Protein AF-A0A939XFH3-F1 (afdb_monomer)

pLDDT: mean 74.63, std 18.22, range [25.69, 94.38]

Radius of gyration: 22.41 Å; Cα contacts (8 Å, |Δi|>4): 285; chains: 1; bounding box: 72×36×55 Å

Nearest PDB structures (foldseek):
  5j9i-assembly2_C  TM=8.472E-01  e=1.633E-01  Vibrio cholerae
  5j9i-assembly1_B  TM=8.634E-01  e=2.367E-01  Vibrio cholerae
  5jaa-assembly1_B  TM=8.212E-01  e=4.749E-01  Vibrio cholerae O1 biovar El Tor str. N16961
  2ox6-assembly2_C  TM=6.018E-01  e=1.381E+00  Shewanella oneidensis MR-1
  8qnl-assembly1_D  TM=5.758E-01  e=4.833E+00  Pseudomonas aeruginosa PAO1

Foldseek 3Di:
DDDPPDFDFLVLLVVLCVLLVADQQLVCQLVVHDSCPSVCRNVDRDDPPDPVRVVSVCSSVDLLVVLVSLLVCVVRDDVVNSVSRNVSSVVVCAPQLLLLLLLLLVCLLLVVDDPPDDDDDDPDPPDPVPVLSVVLNVLLVPDDPVNLLLVLLLSLQLQLVLQLVCCVAVVDGSHFFWAAFDPRARRRVVCRSCVVVCSSPRDPPPHPDDPVSSVSSSLSSVQVSVDGSVLSVQLVLVVLCLQQNDPVRRHDDTGGSVSSCVSCVVVCVVQVPHDSVSVNVSVVVSSVVCVVVGDD

Solvent-accessible surface area (backbone atoms only — not comparable to full-atom values): 17381 Å² total; per-residue (Å²): 133,85,80,79,77,85,72,74,49,55,66,55,55,53,48,39,32,59,61,30,54,43,54,58,47,51,52,16,48,54,73,73,45,57,61,56,53,52,55,48,45,63,72,38,99,69,65,70,92,46,78,67,45,55,51,54,45,47,42,58,77,31,62,58,60,38,50,51,46,50,60,79,26,44,88,76,40,55,72,66,54,46,53,47,19,48,51,36,48,50,55,74,53,57,81,38,50,56,56,41,51,49,43,51,47,53,35,52,75,72,63,73,59,74,84,77,86,73,94,73,81,82,79,83,70,88,81,64,62,62,70,60,52,52,52,51,68,57,43,76,76,55,91,42,76,70,57,52,53,52,53,46,55,51,51,41,49,40,54,53,50,34,34,55,48,29,36,69,68,70,70,41,68,69,50,87,76,54,37,38,56,57,100,86,54,47,32,41,58,73,52,42,74,38,39,72,50,45,70,76,53,62,73,71,92,84,57,86,70,52,70,67,55,52,51,45,40,48,50,44,43,64,57,56,66,75,52,55,68,70,58,51,51,53,51,52,54,43,50,46,37,73,77,50,46,61,81,89,48,32,86,77,50,73,43,46,70,68,55,54,51,63,72,41,48,66,55,33,62,75,66,62,58,74,53,84,77,36,52,52,61,47,49,54,53,52,54,54,49,39,73,76,54,66,75,129

Structure (mmCIF, N/CA/C/O backbone):
data_AF-A0A939XFH3-F1
#
_entry.id   AF-A0A939XFH3-F1
#
loop_
_atom_site.group_PDB
_atom_site.id
_atom_site.type_symbol
_atom_site.label_atom_id
_atom_site.label_alt_id
_atom_site.label_comp_id
_atom_site.label_asym_id
_atom_site.label_entity_id
_atom_site.label_seq_id
_atom_site.pdbx_PDB_ins_code
_atom_site.Cartn_x
_atom_site.Cartn_y
_atom_site.Cartn_z
_atom_site.occupancy
_atom_site.B_iso_or_equiv
_atom_site.auth_seq_id
_atom_site.auth_comp_id
_atom_site.auth_asym_id
_atom_site.auth_atom_id
_atom_site.pdbx_PDB_model_num
ATOM 1 N N . MET A 1 1 ? 42.100 -15.248 1.319 1.00 33.66 1 MET A N 1
ATOM 2 C CA . MET A 1 1 ? 40.866 -15.856 0.776 1.00 33.66 1 MET A CA 1
ATOM 3 C C . MET A 1 1 ? 40.187 -14.784 -0.054 1.00 33.66 1 MET A C 1
ATOM 5 O O . MET A 1 1 ? 39.854 -13.744 0.492 1.00 33.66 1 MET A O 1
ATOM 9 N N . SER A 1 2 ? 40.164 -14.974 -1.374 1.00 35.69 2 SER A N 1
ATOM 10 C CA . SER A 1 2 ? 39.693 -13.997 -2.362 1.00 35.69 2 SER A CA 1
ATOM 11 C C . SER A 1 2 ? 38.187 -13.771 -2.206 1.00 35.69 2 SER A C 1
ATOM 13 O O . SER A 1 2 ? 37.410 -14.723 -2.268 1.00 35.69 2 SER A O 1
ATOM 15 N N . SER A 1 3 ? 37.791 -12.520 -1.970 1.00 39.44 3 SER A N 1
ATOM 16 C CA . SER A 1 3 ? 36.405 -12.077 -2.096 1.00 39.44 3 SER A CA 1
ATOM 17 C C . SER A 1 3 ? 36.045 -12.112 -3.577 1.00 39.44 3 SER A C 1
ATOM 19 O O . SER A 1 3 ? 36.549 -11.305 -4.352 1.00 39.44 3 SER A O 1
ATOM 21 N N . VAL A 1 4 ? 35.219 -13.072 -3.982 1.00 45.03 4 VAL A N 1
ATOM 22 C CA . VAL A 1 4 ? 34.668 -13.131 -5.338 1.00 45.03 4 VAL A CA 1
ATOM 23 C C . VAL A 1 4 ? 33.714 -11.944 -5.492 1.00 45.03 4 VAL A C 1
ATOM 25 O O . VAL A 1 4 ? 32.588 -11.976 -4.995 1.00 45.03 4 VAL A O 1
ATOM 28 N N . GLU A 1 5 ? 34.178 -10.866 -6.128 1.00 48.97 5 GLU A N 1
ATOM 29 C CA . GLU A 1 5 ? 33.306 -9.789 -6.597 1.00 48.97 5 GLU A CA 1
ATOM 30 C C . GLU A 1 5 ? 32.307 -10.388 -7.589 1.00 48.97 5 GLU A C 1
ATOM 32 O O . GLU A 1 5 ? 32.668 -10.898 -8.647 1.00 48.97 5 GLU A O 1
ATO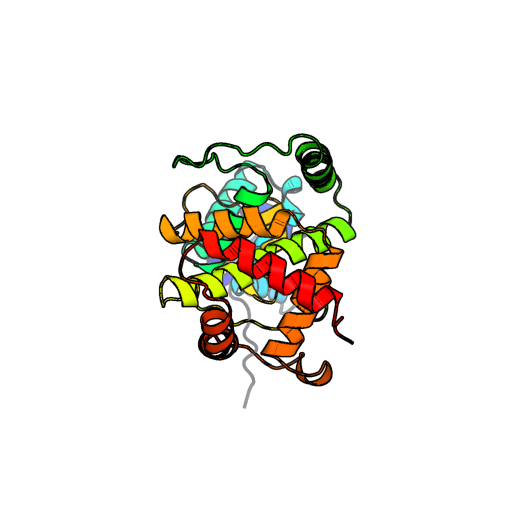M 37 N N . LYS A 1 6 ? 31.032 -10.393 -7.203 1.00 53.44 6 LYS A N 1
ATOM 38 C CA . LYS A 1 6 ? 29.942 -11.019 -7.951 1.00 53.44 6 LYS A CA 1
ATOM 39 C C . LYS A 1 6 ? 29.607 -10.154 -9.174 1.00 53.44 6 LYS A C 1
ATOM 41 O O . LYS A 1 6 ? 28.765 -9.256 -9.076 1.00 53.44 6 LYS A O 1
ATOM 46 N N . THR A 1 7 ? 30.319 -10.391 -10.275 1.00 59.66 7 THR A N 1
ATOM 47 C CA . THR A 1 7 ? 30.144 -9.736 -11.579 1.00 59.66 7 THR A CA 1
ATOM 48 C C . THR A 1 7 ? 28.799 -10.121 -12.190 1.00 59.66 7 THR A C 1
ATOM 50 O O . THR A 1 7 ? 28.451 -11.299 -12.206 1.00 59.66 7 THR A O 1
ATOM 53 N N . LEU A 1 8 ? 28.053 -9.132 -12.691 1.00 68.06 8 LEU A N 1
ATOM 54 C CA . LEU A 1 8 ? 26.839 -9.366 -13.471 1.00 68.06 8 LEU A CA 1
ATOM 55 C C . LEU A 1 8 ? 27.202 -10.078 -14.787 1.00 68.06 8 LEU A C 1
ATOM 57 O O . LEU A 1 8 ? 28.132 -9.660 -15.476 1.00 68.06 8 LEU A O 1
ATOM 61 N N . THR A 1 9 ? 26.473 -11.127 -15.141 1.00 78.00 9 THR A N 1
ATOM 62 C CA . THR A 1 9 ? 26.684 -11.958 -16.334 1.00 78.00 9 THR A CA 1
ATOM 63 C C . THR A 1 9 ? 25.759 -11.548 -17.483 1.00 78.00 9 THR A C 1
ATOM 65 O O . THR A 1 9 ? 24.707 -10.933 -17.280 1.00 78.00 9 THR A O 1
ATOM 68 N N . LYS A 1 10 ? 26.119 -11.898 -18.726 1.00 84.19 10 LYS A N 1
ATOM 69 C CA . LYS A 1 10 ? 25.251 -11.654 -19.896 1.00 84.19 10 LYS A CA 1
ATOM 70 C C . LYS A 1 10 ? 23.905 -12.375 -19.754 1.00 84.19 10 LYS A C 1
ATOM 72 O O . LYS A 1 10 ? 22.878 -11.852 -20.186 1.00 84.19 10 LYS A O 1
ATOM 77 N N . GLU A 1 11 ? 23.901 -13.540 -19.110 1.00 84.19 11 GLU A N 1
ATOM 78 C CA . GLU A 1 11 ? 22.712 -14.332 -18.812 1.00 84.19 11 GLU A CA 1
ATOM 79 C C . GLU A 1 11 ? 21.756 -13.584 -17.872 1.00 84.19 11 GLU A C 1
ATOM 81 O O . GLU A 1 11 ? 20.552 -13.580 -18.116 1.00 84.19 11 GLU A O 1
ATOM 86 N N . GLU A 1 12 ? 22.270 -12.884 -16.856 1.00 85.62 12 GLU A N 1
ATOM 87 C CA . GLU A 1 12 ? 21.461 -12.059 -15.941 1.00 85.62 12 GLU A CA 1
ATOM 88 C C . GLU A 1 12 ? 20.839 -10.840 -16.645 1.00 85.62 12 GLU A C 1
ATOM 90 O O . GLU A 1 12 ? 19.701 -10.453 -16.361 1.00 85.62 12 GLU A O 1
ATOM 95 N N . ILE A 1 13 ? 21.535 -10.249 -17.623 1.00 87.94 13 ILE A N 1
ATOM 96 C CA . ILE A 1 13 ? 20.964 -9.170 -18.446 1.00 87.94 13 ILE A CA 1
ATOM 97 C C . ILE A 1 13 ? 19.831 -9.713 -19.324 1.00 87.94 13 ILE A C 1
ATOM 99 O O . ILE A 1 13 ? 18.762 -9.103 -19.409 1.00 87.94 13 ILE A O 1
ATOM 103 N N . LEU A 1 14 ? 20.040 -10.856 -19.981 1.00 89.81 14 LEU A N 1
ATOM 104 C CA . LEU A 1 14 ? 19.023 -11.478 -20.832 1.00 89.81 14 LEU A CA 1
ATOM 105 C C . LEU A 1 14 ? 17.800 -11.917 -20.023 1.00 89.81 14 LEU A C 1
ATOM 107 O O . LEU A 1 14 ? 16.673 -11.620 -20.426 1.00 89.81 14 LEU A O 1
ATOM 111 N N . SER A 1 15 ? 18.014 -12.530 -18.857 1.00 89.88 15 SER A N 1
ATOM 112 C CA . SER A 1 15 ? 16.931 -12.933 -17.960 1.00 89.88 15 SER A CA 1
ATOM 113 C C . SER A 1 15 ? 16.154 -11.725 -17.439 1.00 89.88 15 SER A C 1
ATOM 115 O O . SER A 1 15 ? 14.935 -11.785 -17.340 1.00 89.88 15 SER A O 1
ATOM 117 N N . THR A 1 16 ? 16.811 -10.588 -17.191 1.00 90.62 16 THR A N 1
ATOM 118 C CA . THR A 1 16 ? 16.150 -9.327 -16.818 1.00 90.62 16 THR A CA 1
ATOM 119 C C . THR A 1 16 ? 15.231 -8.804 -17.924 1.00 90.62 16 THR A C 1
ATOM 121 O O . THR A 1 16 ? 14.091 -8.415 -17.655 1.00 90.62 16 THR A O 1
ATOM 124 N N . LEU A 1 17 ? 15.698 -8.806 -19.178 1.00 92.31 17 LEU A N 1
ATOM 125 C CA . LEU A 1 17 ? 14.892 -8.378 -20.329 1.00 92.31 17 LEU A CA 1
ATOM 126 C C . LEU A 1 17 ? 13.647 -9.257 -20.501 1.00 92.31 17 LEU A C 1
ATOM 128 O O . LEU A 1 17 ? 12.562 -8.744 -20.784 1.00 92.31 17 LEU A O 1
ATOM 132 N N . GLU A 1 18 ? 13.801 -10.566 -20.306 1.00 92.38 18 GLU A N 1
ATOM 133 C CA . GLU A 1 18 ? 12.712 -11.538 -20.375 1.00 92.38 18 GLU A CA 1
ATOM 134 C C . GLU A 1 18 ? 11.737 -11.396 -19.198 1.00 92.38 18 GLU A C 1
ATOM 136 O O . GLU A 1 18 ? 10.537 -11.211 -19.421 1.00 92.38 18 GLU A O 1
ATOM 141 N N . LYS A 1 19 ? 12.258 -11.370 -17.961 1.00 89.12 19 LYS A N 1
ATOM 142 C CA . LYS A 1 19 ? 11.518 -11.188 -16.698 1.00 89.12 19 LYS A CA 1
ATOM 143 C C . LYS A 1 19 ? 10.577 -9.993 -16.769 1.00 89.12 19 LYS A C 1
ATOM 145 O O . LYS A 1 19 ? 9.407 -10.101 -16.413 1.00 89.12 19 LYS A O 1
ATOM 150 N N . TYR A 1 20 ? 11.068 -8.863 -17.271 1.00 91.88 20 TYR A N 1
ATOM 151 C CA . TYR A 1 20 ? 10.290 -7.632 -17.355 1.00 91.88 20 TYR A CA 1
ATOM 152 C C . TYR A 1 20 ? 9.674 -7.377 -18.730 1.00 91.88 20 TYR A C 1
ATOM 154 O O . TYR A 1 20 ? 9.133 -6.295 -18.951 1.00 91.88 20 TYR A O 1
ATOM 162 N N . LYS A 1 21 ? 9.751 -8.329 -19.669 1.00 90.69 21 LYS A N 1
ATOM 163 C CA . LYS A 1 21 ? 9.230 -8.204 -21.044 1.00 90.69 21 LYS A CA 1
ATOM 164 C C . LYS A 1 21 ? 9.587 -6.863 -21.703 1.00 90.69 21 LYS A C 1
ATOM 166 O O . LYS A 1 21 ? 8.756 -6.252 -22.386 1.00 90.69 21 LYS A O 1
ATOM 171 N N . ILE A 1 22 ? 10.814 -6.390 -21.486 1.00 94.38 22 ILE A N 1
ATOM 172 C CA . ILE A 1 22 ? 11.303 -5.106 -21.990 1.00 94.38 22 ILE A CA 1
ATOM 173 C C . ILE A 1 22 ? 12.379 -5.310 -23.055 1.00 94.38 22 ILE A C 1
ATOM 175 O O . ILE A 1 22 ? 13.228 -6.191 -22.971 1.00 94.38 22 ILE A O 1
ATOM 179 N N . GLY A 1 23 ? 12.344 -4.480 -24.099 1.00 92.38 23 GLY A N 1
ATOM 180 C CA . GLY A 1 23 ? 13.363 -4.499 -25.144 1.00 92.38 23 GLY A CA 1
ATOM 181 C C . GLY A 1 23 ? 14.659 -3.805 -24.714 1.00 92.38 23 GLY A C 1
ATOM 182 O O . GLY A 1 23 ? 14.645 -2.865 -23.923 1.00 92.38 23 GLY A O 1
ATOM 183 N N . ARG A 1 24 ? 15.773 -4.187 -25.349 1.00 92.12 24 ARG A N 1
ATOM 184 C CA . ARG A 1 24 ? 17.117 -3.614 -25.120 1.00 92.12 24 ARG A CA 1
ATOM 185 C C . ARG A 1 24 ? 17.144 -2.084 -25.246 1.00 92.12 24 ARG A C 1
ATOM 187 O O . ARG A 1 24 ? 17.666 -1.395 -24.377 1.00 92.12 24 ARG A O 1
ATOM 194 N N . LYS A 1 25 ? 16.544 -1.556 -26.322 1.00 90.31 25 LYS A N 1
ATOM 195 C CA . LYS A 1 25 ? 16.483 -0.113 -26.605 1.00 90.31 25 LYS A CA 1
ATOM 196 C C . LYS A 1 25 ? 15.598 0.640 -25.594 1.00 90.31 25 LYS A C 1
ATOM 198 O O . LYS A 1 25 ? 16.084 1.621 -25.044 1.00 90.31 25 LYS A O 1
ATOM 203 N N . PRO A 1 26 ? 14.357 0.200 -25.291 1.00 92.25 26 PRO A N 1
ATOM 204 C CA . PRO A 1 26 ? 13.577 0.770 -24.191 1.00 92.25 26 PRO A CA 1
ATOM 205 C C . PRO A 1 26 ? 14.304 0.774 -22.839 1.00 92.25 26 PRO A C 1
ATOM 207 O O . PRO A 1 26 ? 14.293 1.802 -22.174 1.00 92.25 26 PRO A O 1
ATOM 210 N N . LEU A 1 27 ? 14.978 -0.318 -22.458 1.00 92.94 27 LEU A N 1
ATOM 211 C CA . LEU A 1 27 ? 15.719 -0.384 -21.194 1.00 92.94 27 LEU A CA 1
ATOM 212 C C . LEU A 1 27 ? 16.875 0.628 -21.149 1.00 92.94 27 LEU A C 1
ATOM 214 O O . LEU A 1 27 ? 17.012 1.356 -20.169 1.00 92.94 27 LEU A O 1
ATOM 218 N N . ALA A 1 28 ? 17.660 0.729 -22.227 1.00 91.50 28 ALA A N 1
ATOM 219 C CA . ALA A 1 28 ? 18.720 1.733 -22.338 1.00 91.50 28 ALA A CA 1
ATOM 220 C C . ALA A 1 28 ? 18.173 3.161 -22.170 1.00 91.50 28 ALA A C 1
ATOM 222 O O . ALA A 1 28 ? 18.745 3.968 -21.445 1.00 91.50 28 ALA A O 1
ATOM 223 N N . VAL A 1 29 ? 17.025 3.454 -22.789 1.00 92.31 29 VAL A N 1
ATOM 224 C CA . VAL A 1 29 ? 16.369 4.766 -22.697 1.00 92.31 29 VAL A CA 1
ATOM 225 C C . VAL A 1 29 ? 15.848 5.060 -21.284 1.00 92.31 29 VAL A C 1
ATOM 227 O O . VAL A 1 29 ? 15.959 6.197 -20.825 1.00 92.31 29 VAL A O 1
ATOM 230 N N . LEU A 1 30 ? 15.307 4.066 -20.569 1.00 91.44 30 LEU A N 1
ATOM 231 C CA . LEU A 1 30 ? 14.874 4.239 -19.175 1.00 91.44 30 LEU A CA 1
ATOM 232 C C . LEU A 1 30 ? 16.035 4.659 -18.272 1.00 91.44 30 LEU A C 1
ATOM 234 O O . LEU A 1 30 ? 15.877 5.586 -17.477 1.00 91.44 30 LEU A O 1
ATOM 238 N N . LEU A 1 31 ? 17.186 4.015 -18.468 1.00 89.38 31 LEU A N 1
ATOM 239 C CA . LEU A 1 31 ? 18.439 4.239 -17.749 1.00 89.38 31 LEU A CA 1
ATOM 240 C C . LEU A 1 31 ? 19.172 5.534 -18.145 1.00 89.38 31 LEU A C 1
ATOM 242 O O . LEU A 1 31 ? 20.156 5.898 -17.504 1.00 89.38 31 LEU A O 1
ATOM 246 N N . GLY A 1 32 ? 18.720 6.223 -19.199 1.00 88.69 32 GLY A N 1
ATOM 247 C CA . GLY A 1 32 ? 19.408 7.395 -19.749 1.00 88.69 32 GLY A CA 1
ATOM 248 C C . GLY A 1 32 ? 20.705 7.050 -20.489 1.00 88.69 32 GLY A C 1
ATOM 249 O O . GLY A 1 32 ? 21.590 7.892 -20.608 1.00 88.69 32 GLY A O 1
ATOM 250 N N . TRP A 1 33 ? 20.847 5.810 -20.956 1.00 89.88 33 TRP A N 1
ATOM 251 C CA . TRP A 1 33 ? 22.034 5.318 -21.652 1.00 89.88 33 TRP A CA 1
ATOM 252 C C . TRP A 1 33 ? 21.883 5.405 -23.172 1.00 89.88 33 TRP A C 1
ATOM 254 O O . TRP A 1 33 ? 20.783 5.541 -23.715 1.00 89.88 33 TRP A O 1
ATOM 264 N N . GLY A 1 34 ? 23.004 5.261 -23.881 1.00 85.56 34 GLY A N 1
ATOM 265 C CA . GLY A 1 34 ? 22.998 5.111 -25.332 1.00 85.56 34 GLY A CA 1
ATOM 266 C C . GLY A 1 34 ? 22.213 3.866 -25.759 1.00 85.56 34 GLY A C 1
ATOM 267 O O . GLY A 1 34 ? 22.319 2.801 -25.155 1.00 85.56 34 GLY A O 1
ATOM 268 N N . ALA A 1 35 ? 21.436 3.969 -26.841 1.00 81.44 35 ALA A N 1
ATOM 269 C CA . ALA A 1 35 ? 20.559 2.886 -27.307 1.00 81.44 35 ALA A CA 1
ATOM 270 C C . ALA A 1 35 ? 21.292 1.561 -27.614 1.00 81.44 35 ALA A C 1
ATOM 272 O O . ALA A 1 35 ? 20.667 0.500 -27.628 1.00 81.44 35 ALA A O 1
ATOM 273 N N . THR A 1 36 ? 22.603 1.620 -27.867 1.00 84.62 36 THR A N 1
ATOM 274 C CA . THR A 1 36 ? 23.468 0.468 -28.147 1.00 84.62 36 THR A CA 1
ATOM 275 C C . THR A 1 36 ? 24.170 -0.084 -26.909 1.00 84.62 36 THR A C 1
ATOM 277 O O . THR A 1 36 ? 24.713 -1.178 -26.995 1.00 84.62 36 THR A O 1
ATOM 280 N N . THR A 1 37 ? 24.147 0.605 -25.765 1.00 85.56 37 THR A N 1
ATOM 281 C CA . THR A 1 37 ? 24.917 0.226 -24.566 1.00 85.56 37 THR A CA 1
ATOM 282 C C . THR A 1 37 ? 24.514 -1.152 -24.040 1.00 85.56 37 THR A C 1
ATOM 284 O O . THR A 1 37 ? 25.363 -2.012 -23.836 1.00 85.56 37 THR A O 1
ATOM 287 N N . ILE A 1 38 ? 23.208 -1.421 -23.923 1.00 86.31 38 ILE A N 1
ATOM 288 C CA . ILE A 1 38 ? 22.704 -2.744 -23.506 1.00 86.31 38 ILE A CA 1
ATOM 289 C C . ILE A 1 38 ? 23.085 -3.831 -24.519 1.00 86.31 38 ILE A C 1
ATOM 291 O O . ILE A 1 38 ? 23.417 -4.949 -24.146 1.00 86.31 38 ILE A O 1
ATOM 295 N N . MET A 1 39 ? 23.060 -3.506 -25.814 1.00 85.56 39 MET A N 1
ATOM 296 C CA . MET A 1 39 ? 23.451 -4.443 -26.868 1.00 85.56 39 MET A CA 1
ATOM 297 C C . MET A 1 39 ? 24.953 -4.753 -26.824 1.00 85.56 39 MET A C 1
ATOM 299 O O . MET A 1 39 ? 25.332 -5.901 -27.015 1.00 85.56 39 MET A O 1
ATOM 303 N N . GLN A 1 40 ? 25.797 -3.760 -26.535 1.00 83.94 40 GLN A N 1
ATOM 304 C CA . GLN A 1 40 ? 27.237 -3.946 -26.358 1.00 83.94 40 GLN A CA 1
ATOM 305 C C . GLN A 1 40 ? 27.532 -4.871 -25.176 1.00 83.94 40 GLN A C 1
ATOM 307 O O . GLN A 1 40 ? 28.307 -5.800 -25.337 1.00 83.94 40 GLN A O 1
ATOM 312 N N . TYR A 1 41 ? 26.859 -4.703 -24.035 1.00 83.56 41 TYR A N 1
ATOM 313 C CA . TYR A 1 41 ? 27.046 -5.602 -22.887 1.00 83.56 41 TYR A CA 1
ATOM 314 C C . TYR A 1 41 ? 26.573 -7.036 -23.123 1.00 83.56 41 TYR A C 1
ATOM 316 O O . TYR A 1 41 ? 27.132 -7.953 -22.538 1.00 83.56 41 TYR A O 1
ATOM 324 N N . ILE A 1 42 ? 25.583 -7.251 -23.990 1.00 82.75 42 ILE A N 1
ATOM 325 C CA . ILE A 1 42 ? 25.173 -8.606 -24.389 1.00 82.75 42 ILE A CA 1
ATOM 326 C C . ILE A 1 42 ? 26.190 -9.230 -25.359 1.00 82.75 42 ILE A C 1
ATOM 328 O O . ILE A 1 42 ? 26.396 -10.440 -25.336 1.00 82.75 42 ILE A O 1
ATOM 332 N N . ASN A 1 43 ? 26.801 -8.414 -26.223 1.00 83.00 43 ASN A N 1
ATOM 333 C CA . ASN A 1 43 ? 27.706 -8.874 -27.279 1.00 83.00 43 ASN A CA 1
ATOM 334 C C . ASN A 1 43 ? 29.176 -8.976 -26.836 1.00 83.00 43 ASN A C 1
ATOM 336 O O . ASN A 1 43 ? 29.967 -9.611 -27.528 1.00 83.00 43 ASN A O 1
ATOM 340 N N . CYS A 1 44 ? 29.560 -8.320 -25.743 1.00 69.00 44 CYS A N 1
ATOM 341 C CA . CYS A 1 44 ? 30.908 -8.372 -25.189 1.00 69.00 44 CYS A CA 1
ATOM 342 C C . CYS A 1 44 ? 30.985 -9.424 -24.075 1.00 69.00 44 CYS A C 1
ATOM 344 O O . CYS A 1 44 ? 30.142 -9.445 -23.185 1.00 69.00 44 CYS A O 1
ATOM 346 N N . ASP A 1 45 ? 32.041 -10.242 -24.077 1.00 58.44 45 ASP A N 1
ATOM 347 C CA . ASP A 1 45 ? 32.267 -11.275 -23.051 1.00 58.44 45 ASP A CA 1
ATOM 348 C C . ASP A 1 45 ? 32.682 -10.713 -21.678 1.00 58.44 45 ASP A C 1
ATOM 350 O O . ASP A 1 45 ? 32.692 -11.442 -20.688 1.00 58.44 45 ASP A O 1
ATOM 354 N N . SER A 1 46 ? 33.010 -9.420 -21.589 1.00 54.34 46 SER A N 1
ATOM 355 C CA . SER A 1 46 ? 33.370 -8.753 -20.335 1.00 54.34 46 SER A CA 1
ATOM 356 C C . SER A 1 46 ? 32.548 -7.484 -20.121 1.00 54.34 46 SER A C 1
ATOM 358 O O . SER A 1 46 ? 32.676 -6.516 -20.878 1.00 54.34 46 SER A O 1
ATOM 360 N N . ILE A 1 47 ? 31.747 -7.464 -19.057 1.00 64.12 47 ILE A N 1
ATOM 361 C CA . ILE A 1 47 ? 31.061 -6.264 -18.573 1.00 64.12 47 ILE A CA 1
ATOM 362 C C . ILE A 1 47 ? 32.020 -5.552 -17.607 1.00 64.12 47 ILE A C 1
ATOM 364 O O . ILE A 1 47 ? 32.414 -6.149 -16.604 1.00 64.12 47 ILE A O 1
ATOM 368 N N . PRO A 1 48 ? 32.440 -4.305 -17.882 1.00 60.19 48 PRO A N 1
ATOM 369 C CA . PRO A 1 48 ? 33.308 -3.577 -16.965 1.00 60.19 48 PRO A CA 1
ATOM 370 C C . PRO A 1 48 ? 32.588 -3.359 -15.630 1.00 60.19 48 PRO A C 1
ATOM 372 O O . PRO A 1 48 ? 31.461 -2.864 -15.611 1.00 60.19 48 PRO A O 1
ATOM 375 N N . ASN A 1 49 ? 33.240 -3.721 -14.522 1.00 63.06 49 ASN A N 1
ATOM 376 C CA . ASN A 1 49 ? 32.713 -3.504 -13.177 1.00 63.06 49 ASN A CA 1
ATOM 377 C C . ASN A 1 49 ? 32.694 -1.992 -12.885 1.00 63.06 49 ASN A C 1
ATOM 379 O O . ASN A 1 49 ? 33.727 -1.384 -12.606 1.00 63.06 49 ASN A O 1
ATOM 383 N N . ASN A 1 50 ? 31.538 -1.362 -13.079 1.00 74.81 50 ASN A N 1
ATOM 384 C CA . ASN A 1 50 ? 31.345 0.080 -12.979 1.00 74.81 50 ASN A CA 1
ATOM 385 C C . ASN A 1 50 ? 29.897 0.404 -12.561 1.00 74.81 50 ASN A C 1
ATOM 387 O O . ASN A 1 50 ? 29.067 -0.487 -12.376 1.00 74.81 50 ASN A O 1
ATOM 391 N N . GLU A 1 51 ? 29.568 1.695 -12.464 1.00 77.62 51 GLU A N 1
ATOM 392 C CA . GLU A 1 51 ? 28.227 2.175 -12.088 1.00 77.62 51 GLU A CA 1
ATOM 393 C C . GLU A 1 51 ? 27.091 1.597 -12.965 1.00 77.62 51 GLU A C 1
ATOM 395 O O . GLU A 1 51 ? 25.954 1.457 -12.511 1.00 77.62 51 GLU A O 1
ATOM 400 N N . TYR A 1 52 ? 27.382 1.226 -14.218 1.00 79.12 52 TYR A N 1
ATOM 401 C CA . TYR A 1 52 ? 26.407 0.626 -15.129 1.00 79.12 52 TYR A CA 1
ATOM 402 C C . TYR A 1 52 ? 26.063 -0.810 -14.711 1.00 79.12 52 TYR A C 1
ATOM 404 O O . TYR A 1 52 ? 24.885 -1.169 -14.654 1.00 79.12 52 TYR A O 1
ATOM 412 N N . ALA A 1 53 ? 27.071 -1.619 -14.375 1.00 80.56 53 ALA A N 1
ATOM 413 C CA . ALA A 1 53 ? 26.872 -2.994 -13.921 1.00 80.56 53 ALA A CA 1
ATOM 414 C C . ALA A 1 53 ? 26.057 -3.049 -12.616 1.00 80.56 53 ALA A C 1
ATOM 416 O O . ALA A 1 53 ? 25.101 -3.817 -12.523 1.00 80.56 53 ALA A O 1
ATOM 417 N N . GLU A 1 54 ? 26.363 -2.171 -11.656 1.00 84.25 54 GLU A N 1
ATOM 418 C CA . GLU A 1 54 ? 25.623 -2.052 -10.391 1.00 84.25 54 GLU A CA 1
ATOM 419 C C . GLU A 1 54 ? 24.147 -1.682 -10.609 1.00 84.25 54 GLU A C 1
ATOM 421 O O . GLU A 1 54 ? 23.255 -2.284 -10.009 1.00 84.25 54 GLU A O 1
ATOM 426 N N . LYS A 1 55 ? 23.850 -0.747 -11.524 1.00 87.56 55 LYS A N 1
ATOM 427 C CA . LYS A 1 55 ? 22.459 -0.389 -11.862 1.00 87.56 55 LYS A CA 1
ATOM 428 C C . LYS A 1 55 ? 21.690 -1.550 -12.487 1.00 87.56 55 LYS A C 1
ATOM 430 O O . LYS A 1 55 ? 20.543 -1.785 -12.110 1.00 87.56 55 LYS A O 1
ATOM 435 N N . LEU A 1 56 ? 22.295 -2.281 -13.425 1.00 88.19 56 LEU A N 1
ATOM 436 C CA . LEU A 1 56 ? 21.654 -3.449 -14.040 1.00 88.19 56 LEU A CA 1
ATOM 437 C C . LEU A 1 56 ? 21.420 -4.569 -13.027 1.00 88.19 56 LEU A C 1
ATOM 439 O O . LEU A 1 56 ? 20.357 -5.184 -13.037 1.00 88.19 56 LEU A O 1
ATOM 443 N N . LYS A 1 57 ? 22.377 -4.785 -12.125 1.00 87.12 57 LYS A N 1
ATOM 444 C CA . LYS A 1 57 ? 22.250 -5.742 -11.029 1.00 87.12 57 LYS A CA 1
ATOM 445 C C . LYS A 1 57 ? 21.117 -5.375 -10.084 1.00 87.12 57 LYS A C 1
ATOM 447 O O . LYS A 1 57 ? 20.264 -6.206 -9.803 1.00 87.12 57 LYS A O 1
ATOM 452 N N . ARG A 1 58 ? 21.027 -4.103 -9.689 1.00 87.56 58 ARG A N 1
ATOM 453 C CA . ARG A 1 58 ? 19.914 -3.611 -8.873 1.00 87.56 58 ARG A CA 1
ATOM 454 C C . ARG A 1 58 ? 18.565 -3.815 -9.565 1.00 87.56 58 ARG A C 1
ATOM 456 O O . ARG A 1 58 ? 17.622 -4.245 -8.920 1.00 87.56 58 ARG A O 1
ATOM 463 N N . ILE A 1 59 ? 18.469 -3.564 -10.873 1.00 90.44 59 ILE A N 1
ATOM 464 C CA . ILE A 1 59 ? 17.251 -3.846 -11.656 1.00 90.44 59 ILE A CA 1
ATOM 465 C C . ILE A 1 59 ? 16.913 -5.342 -11.654 1.00 90.44 59 ILE A C 1
ATOM 467 O O . ILE A 1 59 ? 15.738 -5.714 -11.577 1.00 90.44 59 ILE A O 1
ATOM 471 N N . HIS A 1 60 ? 17.923 -6.200 -11.773 1.00 87.62 60 HIS A N 1
ATOM 472 C CA . HIS A 1 60 ? 17.733 -7.643 -11.773 1.00 87.62 60 HIS A CA 1
ATOM 473 C C . HIS A 1 60 ? 17.195 -8.143 -10.422 1.00 87.62 60 HIS A C 1
ATOM 475 O O . HIS A 1 60 ? 16.182 -8.856 -10.388 1.00 87.62 60 HIS A O 1
ATOM 481 N N . ASP A 1 61 ? 17.835 -7.706 -9.337 1.00 85.56 61 ASP A N 1
ATOM 482 C CA . ASP A 1 61 ? 17.597 -8.165 -7.967 1.00 85.56 61 ASP A CA 1
ATOM 483 C C . ASP A 1 61 ? 16.339 -7.548 -7.334 1.00 85.56 61 ASP A C 1
ATOM 485 O O . ASP A 1 61 ? 15.649 -8.219 -6.568 1.00 85.56 61 ASP A O 1
ATOM 489 N N . ASP A 1 62 ? 16.009 -6.298 -7.672 1.00 82.31 62 ASP A N 1
ATOM 490 C CA . ASP A 1 62 ? 14.925 -5.523 -7.059 1.00 82.31 62 ASP A CA 1
ATOM 491 C C . ASP A 1 62 ? 13.841 -5.147 -8.097 1.00 82.31 62 ASP A C 1
ATOM 493 O O . ASP A 1 62 ? 13.956 -4.139 -8.811 1.00 82.31 62 ASP A O 1
ATOM 497 N N . PRO A 1 63 ? 12.752 -5.942 -8.194 1.00 84.12 63 PRO A N 1
ATOM 498 C CA . PRO A 1 63 ? 11.602 -5.615 -9.034 1.00 84.12 63 PRO A CA 1
ATOM 499 C C . PRO A 1 63 ? 10.930 -4.284 -8.679 1.00 84.12 63 PRO A C 1
ATOM 501 O O . PRO A 1 63 ? 10.319 -3.677 -9.559 1.00 84.12 63 PRO A O 1
ATOM 504 N N . GLY A 1 64 ? 11.023 -3.832 -7.422 1.00 76.94 64 GLY A N 1
ATOM 505 C CA . GLY A 1 64 ? 10.440 -2.570 -6.959 1.00 76.94 64 GLY A CA 1
ATOM 506 C C . GLY A 1 64 ? 11.181 -1.393 -7.568 1.00 76.94 64 GLY A C 1
ATOM 507 O O . GLY A 1 64 ? 10.575 -0.561 -8.244 1.00 76.94 64 GLY A O 1
ATOM 508 N N . TYR A 1 65 ? 12.510 -1.419 -7.470 1.00 82.31 65 TYR A N 1
ATOM 509 C CA . TYR A 1 65 ? 13.378 -0.437 -8.115 1.00 82.31 65 TYR A CA 1
ATOM 510 C C . TYR A 1 65 ? 13.167 -0.363 -9.635 1.00 82.31 65 TYR A C 1
ATOM 512 O O . TYR A 1 65 ? 13.071 0.724 -10.209 1.00 82.31 65 TYR A O 1
ATOM 520 N N . TYR A 1 66 ? 13.054 -1.510 -10.314 1.00 89.19 66 TYR A N 1
ATOM 521 C CA . TYR A 1 66 ? 12.769 -1.516 -11.751 1.00 89.19 66 TYR A CA 1
ATOM 522 C C . TYR A 1 66 ? 11.402 -0.898 -12.079 1.00 89.19 66 TYR A C 1
ATOM 524 O O . TYR A 1 66 ? 11.262 -0.150 -13.052 1.00 89.19 66 TYR A O 1
ATOM 532 N N . ARG A 1 67 ? 10.387 -1.208 -11.269 1.00 82.81 67 ARG A N 1
ATOM 533 C CA . ARG A 1 67 ? 9.027 -0.698 -11.439 1.00 82.81 67 ARG A CA 1
ATOM 534 C C . ARG A 1 67 ? 8.966 0.824 -11.278 1.00 82.81 67 ARG A C 1
ATOM 536 O O . ARG A 1 67 ? 8.323 1.478 -12.098 1.00 82.81 67 ARG A O 1
ATOM 543 N N . GLU A 1 68 ? 9.659 1.387 -10.289 1.00 80.56 68 GLU A N 1
ATOM 544 C CA . GLU A 1 68 ? 9.815 2.840 -10.113 1.00 80.56 68 GLU A CA 1
ATOM 545 C C . GLU A 1 68 ? 10.457 3.485 -11.349 1.00 80.56 68 GLU A C 1
ATOM 547 O O . GLU A 1 68 ? 9.872 4.384 -11.961 1.00 80.56 68 GLU A O 1
ATOM 552 N N . LEU A 1 69 ? 11.602 2.950 -11.789 1.00 87.25 69 LEU A N 1
ATOM 553 C CA . LEU A 1 69 ? 12.327 3.426 -12.970 1.00 87.25 69 LEU A CA 1
ATOM 554 C C . LEU A 1 69 ? 11.443 3.432 -14.229 1.00 87.25 69 LEU A C 1
ATOM 556 O O . LEU A 1 69 ? 11.485 4.364 -15.039 1.00 87.25 69 LEU A O 1
ATOM 560 N N . LEU A 1 70 ? 10.627 2.388 -14.402 1.00 87.69 70 LEU A N 1
ATOM 561 C CA . LEU A 1 70 ? 9.705 2.259 -15.525 1.00 87.69 70 LEU A CA 1
ATOM 562 C C . LEU A 1 70 ? 8.639 3.365 -15.513 1.00 87.69 70 LEU A C 1
ATOM 564 O O . LEU A 1 70 ? 8.325 3.924 -16.567 1.00 87.69 70 LEU A O 1
ATOM 568 N N . VAL A 1 71 ? 8.097 3.695 -14.339 1.00 82.31 71 VAL A N 1
ATOM 569 C CA . VAL A 1 71 ? 7.051 4.714 -14.150 1.00 82.31 71 VAL A CA 1
ATOM 570 C C . VAL A 1 71 ? 7.602 6.117 -14.364 1.00 82.31 71 VAL A C 1
ATOM 572 O O . VAL A 1 71 ? 7.011 6.889 -15.122 1.00 82.31 71 VAL A O 1
ATOM 575 N N . GLU A 1 72 ? 8.763 6.427 -13.790 1.00 84.19 72 GLU A N 1
ATOM 576 C CA . GLU A 1 72 ? 9.469 7.693 -14.022 1.00 84.19 72 GLU A CA 1
ATOM 577 C C . GLU A 1 72 ? 9.823 7.891 -15.503 1.00 84.19 72 GLU A C 1
ATOM 579 O O . GLU A 1 72 ? 9.803 9.004 -16.035 1.00 84.19 72 GLU A O 1
ATOM 584 N N . GLY A 1 73 ? 10.150 6.797 -16.193 1.00 86.75 73 GLY A N 1
ATOM 585 C CA . GLY A 1 73 ? 10.495 6.782 -17.609 1.00 86.75 73 GLY A CA 1
ATOM 586 C C . GLY A 1 73 ? 9.328 6.567 -18.571 1.00 86.75 73 GLY A C 1
ATOM 587 O O . GLY A 1 73 ? 9.573 6.445 -19.773 1.00 86.75 73 GLY A O 1
ATOM 588 N N . LYS A 1 74 ? 8.073 6.566 -18.099 1.00 85.50 74 LYS A N 1
ATOM 589 C CA . LYS A 1 74 ? 6.872 6.267 -18.906 1.00 85.50 74 LYS A CA 1
ATOM 590 C C . LYS A 1 74 ? 6.797 7.053 -20.217 1.00 85.50 74 LYS A C 1
ATOM 592 O O . LYS A 1 74 ? 6.433 6.491 -21.245 1.00 85.50 74 LYS A O 1
ATOM 597 N N . ASN A 1 75 ? 7.164 8.335 -20.187 1.00 88.38 75 ASN A N 1
ATOM 598 C CA . ASN A 1 75 ? 7.106 9.228 -21.351 1.00 88.38 75 ASN A CA 1
ATOM 599 C C . ASN A 1 75 ? 8.341 9.128 -22.266 1.00 88.38 75 ASN A C 1
ATOM 601 O O . ASN A 1 75 ? 8.350 9.723 -23.341 1.00 88.38 75 ASN A O 1
ATOM 605 N N . ARG A 1 76 ? 9.389 8.401 -21.853 1.00 90.81 76 ARG A N 1
ATOM 606 C CA . ARG A 1 76 ? 10.623 8.206 -22.634 1.00 90.81 76 ARG A CA 1
ATOM 607 C C . ARG A 1 76 ? 10.564 6.965 -23.528 1.00 90.81 76 ARG A C 1
ATOM 609 O O . ARG A 1 76 ? 11.323 6.865 -24.488 1.00 90.81 76 ARG A O 1
ATOM 616 N N . ILE A 1 77 ? 9.670 6.023 -23.234 1.00 92.75 77 ILE A N 1
ATOM 617 C CA . ILE A 1 77 ? 9.490 4.785 -24.002 1.00 92.75 77 ILE A CA 1
ATOM 618 C C . ILE A 1 77 ? 8.115 4.739 -24.674 1.00 92.75 77 ILE A C 1
ATOM 620 O O . ILE A 1 77 ? 7.235 5.549 -24.396 1.00 92.75 77 ILE A O 1
ATOM 624 N N . SER A 1 78 ? 7.909 3.785 -25.587 1.00 90.25 78 SER A N 1
ATOM 625 C CA . SER A 1 78 ? 6.614 3.667 -26.260 1.00 90.25 78 SER A CA 1
ATOM 626 C C . SER A 1 78 ? 5.512 3.221 -25.283 1.00 90.25 78 SER A C 1
ATOM 628 O O . SER A 1 78 ? 5.764 2.360 -24.433 1.00 90.25 78 SER A O 1
ATOM 630 N N . PRO A 1 79 ? 4.260 3.697 -25.441 1.00 82.88 79 PRO A N 1
ATOM 631 C CA . PRO A 1 79 ? 3.144 3.283 -24.585 1.00 82.88 79 PRO A CA 1
ATOM 632 C C . PRO A 1 79 ? 2.901 1.767 -24.579 1.00 82.88 79 PRO A C 1
ATOM 634 O O . PRO A 1 79 ? 2.412 1.201 -23.603 1.00 82.88 79 PRO A O 1
ATOM 637 N N . VAL A 1 80 ? 3.232 1.086 -25.680 1.00 84.75 80 VAL A N 1
ATOM 638 C CA . VAL A 1 80 ? 3.124 -0.375 -25.792 1.00 84.75 80 VAL A CA 1
ATOM 639 C C . VAL A 1 80 ? 4.209 -1.073 -24.971 1.00 84.75 80 VAL A C 1
ATOM 641 O O . VAL A 1 80 ? 3.888 -1.999 -24.231 1.00 84.75 80 VAL A O 1
ATOM 644 N N . ALA A 1 81 ? 5.468 -0.630 -25.074 1.00 87.38 81 ALA A N 1
ATOM 645 C CA . ALA A 1 81 ? 6.568 -1.188 -24.285 1.00 87.38 81 ALA A CA 1
ATOM 646 C C . ALA A 1 81 ? 6.336 -0.966 -22.787 1.00 87.38 81 ALA A C 1
ATOM 648 O O . ALA A 1 81 ? 6.491 -1.894 -21.999 1.00 87.38 81 ALA A O 1
ATOM 649 N N . PHE A 1 82 ? 5.873 0.233 -22.428 1.00 88.00 82 PHE A N 1
ATOM 650 C CA . PHE A 1 82 ? 5.504 0.579 -21.065 1.00 88.00 82 PHE A CA 1
ATOM 651 C C . PHE A 1 82 ? 4.437 -0.367 -20.499 1.00 88.00 82 PHE A C 1
ATOM 653 O O . PHE A 1 82 ? 4.676 -1.015 -19.487 1.00 88.00 82 PHE A O 1
ATOM 660 N N . ARG A 1 83 ? 3.292 -0.520 -21.183 1.00 80.19 83 ARG A N 1
ATOM 661 C CA . ARG A 1 83 ? 2.201 -1.397 -20.717 1.00 80.19 83 ARG A CA 1
ATOM 662 C C . ARG A 1 83 ? 2.631 -2.855 -20.567 1.00 80.19 83 ARG A C 1
ATOM 664 O O . ARG A 1 83 ? 2.294 -3.482 -19.571 1.00 80.19 83 ARG A O 1
ATOM 671 N N . LYS A 1 84 ? 3.375 -3.394 -21.541 1.00 84.88 84 LYS A N 1
ATOM 672 C CA . LYS A 1 84 ? 3.857 -4.785 -21.489 1.00 84.88 84 LYS A CA 1
ATOM 673 C C . LYS A 1 84 ? 4.793 -5.015 -20.310 1.00 84.88 84 LYS A C 1
ATOM 675 O O . LYS A 1 84 ? 4.651 -6.014 -19.612 1.00 84.88 84 LYS A O 1
ATOM 680 N N . SER A 1 85 ? 5.734 -4.098 -20.112 1.00 89.31 85 SER A N 1
ATOM 681 C CA . SER A 1 85 ? 6.729 -4.246 -19.062 1.00 89.31 85 SER A CA 1
ATOM 682 C C . SER A 1 85 ? 6.148 -4.019 -17.671 1.00 89.31 85 SER A C 1
ATOM 684 O O . SER A 1 85 ? 6.485 -4.744 -16.739 1.00 89.31 85 SER A O 1
ATOM 686 N N . LEU A 1 86 ? 5.202 -3.085 -17.556 1.00 82.75 86 LEU A N 1
ATOM 687 C CA . LEU A 1 86 ? 4.479 -2.854 -16.317 1.00 82.75 86 LEU A CA 1
ATOM 688 C C . LEU A 1 86 ? 3.634 -4.070 -15.946 1.00 82.75 86 LEU A C 1
ATOM 690 O O . LEU A 1 86 ? 3.716 -4.526 -14.819 1.00 82.75 86 LEU A O 1
ATOM 694 N N . GLY A 1 87 ? 2.900 -4.655 -16.897 1.00 74.50 87 GLY A N 1
ATOM 695 C CA . GLY A 1 87 ? 2.162 -5.891 -16.639 1.00 74.50 87 GLY A CA 1
ATOM 696 C C . GLY A 1 87 ? 3.080 -7.026 -16.175 1.00 74.50 87 GLY A C 1
ATOM 697 O O . GLY A 1 87 ? 2.750 -7.730 -15.231 1.00 74.50 87 GLY A O 1
ATOM 698 N N . ALA A 1 88 ? 4.263 -7.166 -16.785 1.00 83.44 88 ALA A N 1
ATOM 699 C CA . ALA A 1 88 ? 5.239 -8.178 -16.384 1.00 83.44 88 ALA A CA 1
ATOM 700 C C . ALA A 1 88 ? 5.750 -7.971 -14.953 1.00 83.44 88 ALA A C 1
ATOM 702 O O . ALA A 1 88 ? 5.799 -8.929 -14.187 1.00 83.44 88 ALA A O 1
ATOM 703 N N . VAL A 1 89 ? 6.102 -6.734 -14.583 1.00 83.75 89 VAL A N 1
ATOM 704 C CA . VAL A 1 89 ? 6.573 -6.44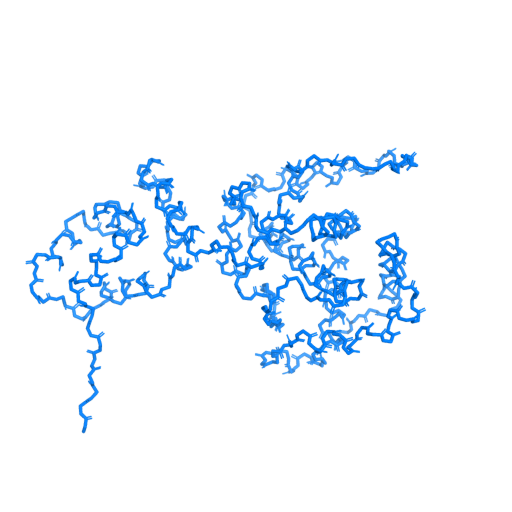9 -13.225 1.00 83.75 89 VAL A CA 1
ATOM 705 C C . VAL A 1 89 ? 5.432 -6.535 -12.210 1.00 83.75 89 VAL A C 1
ATOM 707 O O . VAL A 1 89 ? 5.619 -7.100 -11.141 1.00 83.75 89 VAL A O 1
ATOM 710 N N . ASP A 1 90 ? 4.228 -6.074 -12.556 1.00 74.31 90 ASP A N 1
ATOM 711 C CA . ASP A 1 90 ? 3.042 -6.151 -11.701 1.00 74.31 90 ASP A CA 1
ATOM 712 C C . ASP A 1 90 ? 2.647 -7.599 -11.407 1.00 74.31 90 ASP A C 1
ATOM 714 O O . ASP A 1 90 ? 2.225 -7.883 -10.287 1.00 74.31 90 ASP A O 1
ATOM 718 N N . SER A 1 91 ? 2.832 -8.522 -12.358 1.00 73.88 91 SER A N 1
ATOM 719 C CA . SER A 1 91 ? 2.646 -9.959 -12.127 1.00 73.88 91 SER A CA 1
ATOM 720 C C . SER A 1 91 ? 3.627 -10.533 -11.101 1.00 73.88 91 SER A C 1
ATOM 722 O O . SER A 1 91 ? 3.271 -11.475 -10.405 1.00 73.88 91 SER A O 1
ATOM 724 N N . LEU A 1 92 ? 4.832 -9.971 -10.951 1.00 76.38 92 LEU A N 1
ATOM 725 C CA . LEU A 1 92 ? 5.782 -10.413 -9.914 1.00 76.38 92 LEU A CA 1
ATOM 726 C C . LEU A 1 92 ? 5.336 -10.017 -8.508 1.00 76.38 92 LEU A C 1
ATOM 728 O O . LEU A 1 92 ? 5.713 -10.650 -7.529 1.00 76.38 92 LEU A O 1
ATOM 732 N N . PHE A 1 93 ? 4.526 -8.970 -8.421 1.00 67.00 93 PHE A N 1
ATOM 733 C CA . PHE A 1 93 ? 3.908 -8.530 -7.183 1.00 67.00 93 PHE A CA 1
ATOM 734 C C . PHE A 1 93 ? 2.522 -9.164 -6.978 1.00 67.00 93 PHE A C 1
ATOM 736 O O . PHE A 1 93 ? 1.830 -8.830 -6.011 1.00 67.00 93 PHE A O 1
ATOM 743 N N . ALA A 1 94 ? 1.993 -9.913 -7.956 1.00 63.84 94 ALA A N 1
ATOM 744 C CA . ALA A 1 94 ? 0.630 -10.442 -7.904 1.00 63.84 94 ALA A CA 1
ATOM 745 C C . ALA A 1 94 ? 0.537 -11.492 -6.793 1.00 63.84 94 ALA A C 1
ATOM 747 O O . ALA A 1 94 ? 1.426 -12.327 -6.650 1.00 63.84 94 ALA A O 1
ATOM 748 N N . GLY A 1 95 ? -0.512 -11.408 -5.971 1.00 66.88 95 GLY A N 1
ATOM 749 C CA . GLY A 1 95 ? -0.650 -12.260 -4.789 1.00 66.88 95 GLY A CA 1
ATOM 750 C C . GLY A 1 95 ? 0.114 -11.777 -3.556 1.00 66.88 95 GLY A C 1
ATOM 751 O O . GLY A 1 95 ? 0.116 -12.484 -2.556 1.00 66.88 95 GLY A O 1
ATOM 752 N N . SER A 1 96 ? 0.726 -10.585 -3.585 1.00 79.00 96 SER A N 1
ATOM 753 C CA . SER A 1 96 ? 1.140 -9.896 -2.359 1.00 79.00 96 SER A CA 1
ATOM 754 C C . SER A 1 96 ? -0.108 -9.337 -1.661 1.00 79.00 96 SER A C 1
ATOM 756 O O . SER A 1 96 ? -0.680 -8.355 -2.151 1.00 79.00 96 SER A O 1
ATOM 758 N N . PRO A 1 97 ? -0.544 -9.910 -0.520 1.00 84.69 97 PRO A N 1
ATOM 759 C CA . PRO A 1 97 ? -1.834 -9.555 0.068 1.00 84.69 97 PRO A CA 1
ATOM 760 C C . PRO A 1 97 ? -1.878 -8.092 0.519 1.00 84.69 97 PRO A C 1
ATOM 762 O O . PRO A 1 97 ? -2.922 -7.444 0.438 1.00 84.69 97 PRO A O 1
ATOM 765 N N . ILE A 1 98 ? -0.733 -7.529 0.922 1.00 85.31 98 ILE A N 1
ATOM 766 C CA . ILE A 1 98 ? -0.633 -6.113 1.266 1.00 85.31 98 ILE A CA 1
ATOM 767 C C . ILE A 1 98 ? -0.785 -5.192 0.055 1.00 85.31 98 ILE A C 1
ATOM 769 O O . ILE A 1 98 ? -1.461 -4.169 0.159 1.00 85.31 98 ILE A O 1
ATOM 773 N N . LEU A 1 99 ? -0.184 -5.531 -1.088 1.00 81.88 99 LEU A N 1
ATOM 774 C CA . LEU A 1 99 ? -0.278 -4.706 -2.292 1.00 81.88 99 LEU A CA 1
ATOM 775 C C . LEU A 1 99 ? -1.679 -4.772 -2.888 1.00 81.88 99 LEU A C 1
ATOM 777 O O . LEU A 1 99 ? -2.167 -3.766 -3.401 1.00 81.88 99 LEU A O 1
ATOM 781 N N . ASP A 1 100 ? -2.343 -5.915 -2.755 1.00 84.00 100 ASP A N 1
ATOM 782 C CA . ASP A 1 100 ? -3.742 -6.070 -3.134 1.00 84.00 100 ASP A CA 1
ATOM 783 C C . ASP A 1 100 ? -4.635 -5.214 -2.217 1.00 84.00 100 ASP A C 1
ATOM 785 O O . ASP A 1 100 ? -5.429 -4.406 -2.709 1.00 84.00 100 ASP A O 1
ATOM 789 N N . CYS A 1 101 ? -4.425 -5.263 -0.891 1.00 88.50 101 CYS A N 1
ATOM 790 C CA . CYS A 1 101 ? -5.109 -4.384 0.068 1.00 88.50 101 CYS A CA 1
ATOM 791 C C . CYS A 1 101 ? -4.869 -2.896 -0.231 1.00 88.50 101 CYS A C 1
ATOM 793 O O . CYS A 1 101 ? -5.802 -2.092 -0.190 1.00 88.50 101 CYS A O 1
ATOM 795 N N . ALA A 1 102 ? -3.626 -2.518 -0.538 1.00 87.38 102 ALA A N 1
ATOM 796 C CA . ALA A 1 102 ? -3.241 -1.143 -0.833 1.00 87.38 102 ALA A CA 1
ATOM 797 C C . ALA A 1 102 ? -3.882 -0.644 -2.133 1.00 87.38 102 ALA A C 1
ATOM 799 O O . ALA A 1 102 ? -4.438 0.455 -2.165 1.00 87.38 102 ALA A O 1
ATOM 800 N N . ASN A 1 103 ? -3.867 -1.464 -3.187 1.00 83.50 103 ASN A N 1
ATOM 801 C CA . ASN A 1 103 ? -4.502 -1.141 -4.461 1.00 83.50 103 ASN A CA 1
ATOM 802 C C . ASN A 1 103 ? -6.018 -0.955 -4.307 1.00 83.50 103 ASN A C 1
ATOM 804 O O . ASN A 1 103 ? -6.590 0.013 -4.819 1.00 83.50 103 ASN A O 1
ATOM 808 N N . TYR A 1 104 ? -6.666 -1.842 -3.551 1.00 86.19 104 TYR A N 1
ATOM 809 C CA . TYR A 1 104 ? -8.096 -1.747 -3.280 1.00 86.19 104 TYR A CA 1
ATOM 810 C C . TYR A 1 104 ? -8.443 -0.516 -2.425 1.00 86.19 104 TYR A C 1
ATOM 812 O O . TYR A 1 104 ? -9.388 0.216 -2.735 1.00 86.19 104 TYR A O 1
ATOM 820 N N . ALA A 1 105 ? -7.643 -0.212 -1.397 1.00 88.25 105 ALA A N 1
ATOM 821 C CA . ALA A 1 105 ? -7.809 0.987 -0.577 1.00 88.25 105 ALA A CA 1
ATOM 822 C C . ALA A 1 105 ? -7.681 2.275 -1.409 1.00 88.25 105 ALA A C 1
ATOM 824 O O . ALA A 1 105 ? -8.535 3.157 -1.311 1.00 88.25 105 ALA A O 1
ATOM 825 N N . LEU A 1 106 ? -6.671 2.368 -2.280 1.00 84.62 106 LEU A N 1
ATOM 826 C CA . LEU A 1 106 ? -6.501 3.501 -3.198 1.00 84.62 106 LEU A CA 1
ATOM 827 C C . LEU A 1 106 ? -7.676 3.624 -4.177 1.00 84.62 106 LEU A C 1
ATOM 829 O O . LEU A 1 106 ? -8.163 4.727 -4.432 1.00 84.62 106 LEU A O 1
ATOM 833 N N . SER A 1 107 ? -8.190 2.500 -4.677 1.00 82.62 107 SER A N 1
ATOM 834 C CA . SER A 1 107 ? -9.385 2.475 -5.529 1.00 82.62 107 SER A CA 1
ATOM 835 C C . SER A 1 107 ? -10.624 3.004 -4.793 1.00 82.62 107 SER A C 1
ATOM 837 O O . SER A 1 107 ? -11.404 3.774 -5.363 1.00 82.62 107 SER A O 1
ATOM 839 N N . CYS A 1 108 ? -10.772 2.680 -3.503 1.00 84.19 108 CYS A N 1
ATOM 840 C CA . CYS A 1 108 ? -11.825 3.233 -2.650 1.00 84.19 108 CYS A CA 1
ATOM 841 C C . CYS A 1 108 ? -11.659 4.746 -2.436 1.00 84.19 108 CYS A C 1
ATOM 843 O O . CYS A 1 108 ? -12.640 5.488 -2.507 1.00 84.19 108 CYS A O 1
ATOM 845 N N . MET A 1 109 ? -10.433 5.227 -2.202 1.00 83.31 109 MET A N 1
ATOM 846 C CA . MET A 1 109 ? -10.143 6.659 -2.030 1.00 83.31 109 MET A CA 1
ATOM 847 C C . MET A 1 109 ? -10.482 7.469 -3.287 1.00 83.31 109 MET A C 1
ATOM 849 O O . MET A 1 109 ? -11.023 8.570 -3.192 1.00 83.31 109 MET A O 1
ATOM 853 N N . ARG A 1 110 ? -10.238 6.894 -4.467 1.00 77.06 110 ARG A N 1
ATOM 854 C CA . ARG A 1 110 ? -10.546 7.499 -5.773 1.00 77.06 110 ARG A CA 1
ATOM 855 C C . ARG A 1 110 ? -12.025 7.472 -6.141 1.00 77.06 110 ARG A C 1
ATOM 857 O O . ARG A 1 110 ? -12.425 8.145 -7.088 1.00 77.06 110 ARG A O 1
ATOM 864 N N . GLY A 1 111 ? -12.839 6.715 -5.406 1.00 73.62 111 GLY A N 1
ATOM 865 C CA . GLY A 1 111 ? -14.250 6.507 -5.727 1.00 73.62 111 GLY A CA 1
ATOM 866 C C . GLY A 1 111 ? -14.470 5.624 -6.958 1.00 73.62 111 GLY A C 1
ATOM 867 O O . GLY A 1 111 ? -15.519 5.724 -7.586 1.00 73.62 111 GLY A O 1
ATOM 868 N N . LEU A 1 112 ? -13.493 4.779 -7.310 1.00 56.66 112 LEU A N 1
ATOM 869 C CA . LEU A 1 112 ? -13.580 3.847 -8.442 1.00 56.66 112 LEU A CA 1
ATOM 870 C C . LEU A 1 112 ? -14.357 2.566 -8.096 1.00 56.66 112 LEU A C 1
ATOM 872 O O . LEU A 1 112 ? -14.741 1.819 -8.988 1.00 56.66 112 LEU A O 1
ATOM 876 N N . VAL A 1 113 ? -14.625 2.324 -6.810 1.00 60.00 113 VAL A N 1
ATOM 877 C CA . VAL A 1 113 ? -15.415 1.183 -6.338 1.00 60.00 113 VAL A CA 1
ATOM 878 C C . VAL A 1 113 ? -16.881 1.599 -6.210 1.00 60.00 113 VAL A C 1
ATOM 880 O O . VAL A 1 113 ? -17.235 2.463 -5.403 1.00 60.00 113 VAL A O 1
ATOM 883 N N . SER A 1 114 ? -17.749 0.975 -7.007 1.00 48.97 114 SER A N 1
ATOM 884 C CA . SER A 1 114 ? -19.200 1.108 -6.852 1.00 48.97 114 SER A CA 1
ATOM 885 C C . SER A 1 114 ? -19.636 0.388 -5.577 1.00 48.97 114 SER A C 1
ATOM 887 O O . SER A 1 114 ? -19.203 -0.735 -5.339 1.00 48.97 114 SER A O 1
ATOM 889 N N . ARG A 1 115 ? -20.490 1.020 -4.754 1.00 44.16 115 ARG A N 1
ATOM 890 C CA . ARG A 1 115 ? -21.082 0.395 -3.556 1.00 44.16 115 ARG A CA 1
ATOM 891 C C . ARG A 1 115 ? -21.852 -0.856 -3.993 1.00 44.16 115 ARG A C 1
ATOM 893 O O . ARG A 1 115 ? -23.003 -0.744 -4.409 1.00 44.16 115 ARG A O 1
ATOM 900 N N . SER A 1 116 ? -21.229 -2.028 -3.924 1.00 36.69 116 SER A N 1
ATOM 901 C CA . SER A 1 116 ? -21.940 -3.296 -4.022 1.00 36.69 116 SER A CA 1
ATOM 902 C C . SER A 1 116 ? -22.921 -3.357 -2.849 1.00 36.69 116 SER A C 1
ATOM 904 O O . SER A 1 116 ? -22.603 -3.019 -1.708 1.00 36.69 116 SER A O 1
ATOM 906 N N . GLY A 1 117 ? -24.183 -3.612 -3.184 1.00 37.16 117 GLY A N 1
ATOM 907 C CA . GLY A 1 117 ? -25.315 -3.353 -2.312 1.00 37.16 117 GLY A CA 1
ATOM 908 C C . GLY A 1 117 ? -25.325 -4.180 -1.029 1.00 37.16 117 GLY A C 1
ATOM 909 O O . GLY A 1 117 ? -25.259 -5.400 -1.053 1.00 37.16 117 GLY A O 1
ATOM 910 N N . SER A 1 118 ? -25.577 -3.505 0.087 1.00 30.28 118 SER A N 1
ATOM 911 C CA . SER A 1 118 ? -26.566 -3.953 1.065 1.00 30.28 118 SER A CA 1
ATOM 912 C C . SER A 1 118 ? -27.096 -2.730 1.818 1.00 30.28 118 SER A C 1
ATOM 914 O O . SER A 1 118 ? -26.369 -1.787 2.133 1.00 30.28 118 SER A O 1
ATOM 916 N N . GLY A 1 119 ? -28.417 -2.686 1.984 1.00 28.67 119 GLY A N 1
ATOM 917 C CA . GLY A 1 119 ? -29.158 -1.519 2.442 1.00 28.67 119 GLY A CA 1
ATOM 918 C C . GLY A 1 119 ? -28.692 -0.980 3.792 1.00 28.67 119 GLY A C 1
ATOM 919 O O . GLY A 1 119 ? -28.941 -1.570 4.839 1.00 28.67 119 GLY A O 1
ATOM 920 N N . VAL A 1 120 ? -28.125 0.222 3.772 1.00 26.75 120 VAL A N 1
ATOM 921 C CA . VAL A 1 120 ? -28.252 1.171 4.876 1.00 26.75 120 VAL A CA 1
ATOM 922 C C . VAL A 1 120 ? -28.771 2.456 4.257 1.00 26.75 120 VAL A C 1
ATOM 924 O O . VAL A 1 120 ? -28.048 3.178 3.570 1.00 26.75 120 VAL A O 1
ATOM 927 N N . GLN A 1 121 ? -30.073 2.681 4.435 1.00 26.30 121 GLN A N 1
ATOM 928 C CA . GLN A 1 121 ? -30.715 3.921 4.042 1.00 26.30 121 GLN A CA 1
ATOM 929 C C . GLN A 1 121 ? -30.005 5.098 4.710 1.00 26.30 121 GLN A C 1
ATOM 931 O O . GLN A 1 121 ? -29.773 5.130 5.917 1.00 26.30 121 GLN A O 1
ATOM 936 N N . SER A 1 122 ? -29.674 6.052 3.850 1.00 28.53 122 SER A N 1
ATOM 937 C CA . SER A 1 122 ? -29.303 7.427 4.130 1.00 28.53 122 SER A CA 1
ATOM 938 C C . SER A 1 122 ? -30.035 8.007 5.346 1.00 28.53 122 SER A C 1
ATOM 940 O O . SER A 1 122 ? -31.227 8.302 5.268 1.00 28.53 122 SER A O 1
ATOM 942 N N . VAL A 1 123 ? -29.290 8.317 6.410 1.00 25.69 123 VAL A N 1
ATOM 943 C CA . VAL A 1 123 ? -29.616 9.477 7.244 1.00 25.69 123 VAL A CA 1
ATOM 944 C C . VAL A 1 123 ? -28.763 10.633 6.737 1.00 25.69 123 VAL A C 1
ATOM 946 O O . VAL A 1 123 ? -27.541 10.660 6.879 1.00 25.69 123 VAL A O 1
ATOM 949 N N . ARG A 1 124 ? -29.449 11.554 6.062 1.00 30.09 124 ARG A N 1
ATOM 950 C CA . ARG A 1 124 ? -28.920 12.779 5.471 1.00 30.09 124 ARG A CA 1
ATOM 951 C C . ARG A 1 124 ? -28.099 13.584 6.482 1.00 30.09 124 ARG A C 1
ATOM 953 O O . ARG A 1 124 ? -28.616 14.039 7.495 1.00 30.09 124 ARG A O 1
ATOM 960 N N . SER A 1 125 ? -26.860 13.884 6.108 1.00 27.14 125 SER A N 1
ATOM 961 C CA . SER A 1 125 ? -26.243 15.192 6.361 1.00 27.14 125 SER A CA 1
ATOM 962 C C . SER A 1 125 ? -25.538 15.662 5.081 1.00 27.14 125 SER A C 1
ATOM 964 O O . SER A 1 125 ? -24.322 15.840 4.983 1.00 27.14 125 SER A O 1
ATOM 966 N N . GLU A 1 126 ? -26.351 15.830 4.039 1.00 37.41 126 GLU A N 1
ATOM 967 C CA . GLU A 1 126 ? -26.009 16.570 2.828 1.00 37.41 126 GLU A CA 1
ATOM 968 C C . GLU A 1 126 ? -25.804 18.037 3.221 1.00 37.41 126 GLU A C 1
ATOM 970 O O . GLU A 1 126 ? -26.766 18.732 3.513 1.00 37.41 126 GLU A O 1
ATOM 975 N N . THR A 1 127 ? -24.551 18.484 3.338 1.00 29.69 127 THR A N 1
ATOM 976 C CA . THR A 1 127 ? -24.128 19.902 3.183 1.00 29.69 127 THR A CA 1
ATOM 977 C C . THR A 1 127 ? -22.627 20.097 3.433 1.00 29.69 127 THR A C 1
ATOM 979 O O . THR A 1 127 ? -22.048 21.051 2.922 1.00 29.69 127 THR A O 1
ATOM 982 N N . ARG A 1 128 ? -21.940 19.169 4.121 1.00 36.44 128 ARG A N 1
ATOM 983 C CA . ARG A 1 128 ? -20.459 19.181 4.255 1.00 36.44 128 ARG A CA 1
ATOM 984 C C . ARG A 1 128 ? -19.721 18.144 3.395 1.00 36.44 128 ARG A C 1
ATOM 986 O O . ARG A 1 128 ? -18.542 18.330 3.108 1.00 36.44 128 ARG A O 1
ATOM 993 N N . SER A 1 129 ? -20.418 17.093 2.953 1.00 41.56 129 SER A N 1
ATOM 994 C CA . SER A 1 129 ? -19.855 15.915 2.265 1.00 41.56 129 SER A CA 1
ATOM 995 C C . SER A 1 129 ? -19.280 16.194 0.864 1.00 41.56 129 SER A C 1
ATOM 997 O O . SER A 1 129 ? -18.245 15.635 0.514 1.00 41.56 129 SER A O 1
ATOM 999 N N . ALA A 1 130 ? -19.889 17.093 0.083 1.00 33.09 130 ALA A N 1
ATOM 1000 C CA . ALA A 1 130 ? -19.437 17.389 -1.283 1.00 33.09 130 ALA A CA 1
ATOM 1001 C C . ALA A 1 130 ? -18.142 18.225 -1.307 1.00 33.09 130 ALA A C 1
ATOM 1003 O O . ALA A 1 130 ? -17.169 17.853 -1.952 1.00 33.09 130 ALA A O 1
ATOM 1004 N N . ARG A 1 131 ? -18.053 19.284 -0.484 1.00 31.30 131 ARG A N 1
ATOM 1005 C CA . ARG A 1 131 ? -16.900 20.212 -0.478 1.00 31.30 131 ARG A CA 1
ATOM 1006 C C . ARG A 1 131 ? -15.563 19.584 -0.066 1.00 31.30 131 ARG A C 1
ATOM 1008 O O . ARG A 1 131 ? -14.524 20.072 -0.500 1.00 31.30 131 ARG A O 1
ATOM 1015 N N . SER A 1 132 ? -15.565 18.557 0.787 1.00 36.84 132 SER A N 1
ATOM 1016 C CA . SER A 1 132 ? -14.328 17.870 1.204 1.00 36.84 132 SER A CA 1
ATOM 1017 C C . SER A 1 132 ? -13.909 16.756 0.240 1.00 36.84 132 SER A C 1
ATOM 1019 O O . SER A 1 132 ? -12.710 16.545 0.070 1.00 36.84 132 SER A O 1
ATOM 1021 N N . LYS A 1 133 ? -14.868 16.085 -0.417 1.00 38.34 133 LYS A N 1
ATOM 1022 C CA . LYS A 1 133 ? -14.597 15.078 -1.458 1.00 38.34 133 LYS A CA 1
ATOM 1023 C C . LYS A 1 133 ? -14.091 15.722 -2.754 1.00 38.34 133 LYS A C 1
ATOM 1025 O O . LYS A 1 133 ? -13.096 15.254 -3.302 1.00 38.34 133 LYS A O 1
ATOM 1030 N N . ASP A 1 134 ? -14.677 16.852 -3.155 1.00 35.09 134 ASP A N 1
ATOM 1031 C CA . ASP A 1 134 ? -14.260 17.609 -4.345 1.00 35.09 134 ASP A CA 1
ATOM 1032 C C . ASP A 1 134 ? -12.838 18.174 -4.212 1.00 35.09 134 ASP A C 1
ATOM 1034 O O . ASP A 1 134 ? -12.062 18.148 -5.167 1.00 35.09 134 ASP A O 1
ATOM 1038 N N . LYS A 1 135 ? -12.448 18.629 -3.010 1.00 36.41 135 LYS A N 1
ATOM 1039 C CA . LYS A 1 135 ? -11.084 19.122 -2.749 1.00 36.41 135 LYS A CA 1
ATOM 1040 C C . LYS A 1 135 ? -10.019 18.032 -2.882 1.00 36.41 135 LYS A C 1
ATOM 1042 O O . LYS A 1 135 ? -8.931 18.335 -3.353 1.00 36.41 135 LYS A O 1
ATOM 1047 N N . TYR A 1 136 ? -10.330 16.792 -2.499 1.00 41.00 136 TYR A N 1
ATOM 1048 C CA . TYR A 1 136 ? -9.403 15.662 -2.619 1.00 41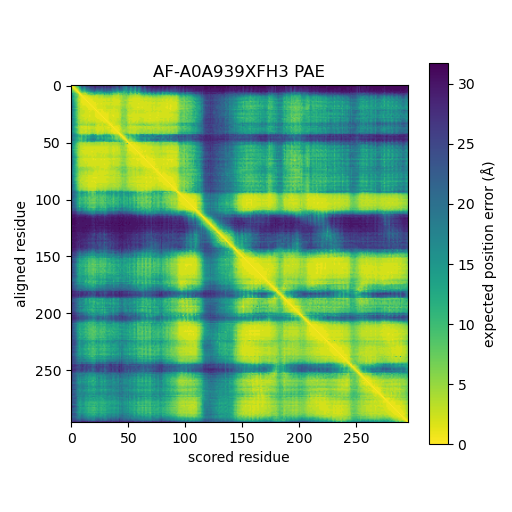.00 136 TYR A CA 1
ATOM 1049 C C . TYR A 1 136 ? -9.256 15.178 -4.070 1.00 41.00 136 TYR A C 1
ATOM 1051 O O . TYR A 1 136 ? -8.148 14.950 -4.548 1.00 41.00 136 TYR A O 1
ATOM 1059 N N . GLN A 1 137 ? -10.365 15.106 -4.810 1.00 40.00 137 GLN A N 1
ATOM 1060 C CA . GLN A 1 137 ? -10.350 14.750 -6.234 1.00 40.00 137 GLN A CA 1
ATOM 1061 C C . GLN A 1 137 ? -9.684 15.825 -7.113 1.00 40.00 137 GLN A C 1
ATOM 1063 O O . GLN A 1 137 ? -9.119 15.508 -8.161 1.00 40.00 137 GLN A O 1
ATOM 1068 N N . GLN A 1 138 ? -9.725 17.098 -6.697 1.00 36.91 138 GLN A N 1
ATOM 1069 C CA . GLN A 1 138 ? -8.995 18.187 -7.356 1.00 36.91 138 GLN A CA 1
ATOM 1070 C C . GLN A 1 138 ? -7.510 18.262 -6.959 1.00 36.91 138 GLN A C 1
ATOM 1072 O O . GLN A 1 138 ? -6.718 18.742 -7.772 1.00 36.91 138 GLN A O 1
ATOM 1077 N N . SER A 1 139 ? -7.117 17.786 -5.769 1.00 39.62 139 SER A N 1
ATOM 1078 C CA . SER A 1 139 ? -5.726 17.838 -5.287 1.00 39.62 139 SER A CA 1
ATOM 1079 C C . SER A 1 139 ? -4.833 16.736 -5.875 1.00 39.62 139 SER A C 1
ATOM 1081 O O . SER A 1 139 ? -3.700 17.029 -6.232 1.00 39.62 139 SER A O 1
ATOM 1083 N N . GLU A 1 140 ? -5.339 15.515 -6.124 1.00 39.94 140 GLU A N 1
ATOM 1084 C CA . GLU A 1 140 ? -4.555 14.447 -6.799 1.00 39.94 140 GLU A CA 1
ATOM 1085 C C . GLU A 1 140 ? -4.085 14.831 -8.222 1.00 39.94 140 GLU A C 1
ATOM 1087 O O . GLU A 1 140 ? -3.129 14.259 -8.742 1.00 39.94 140 GLU A O 1
ATOM 1092 N N . ARG A 1 141 ? -4.725 15.814 -8.874 1.00 39.78 141 ARG A N 1
ATOM 1093 C CA . ARG A 1 141 ? -4.353 16.265 -10.231 1.00 39.78 141 ARG A CA 1
ATOM 1094 C C . ARG A 1 141 ? -3.172 17.2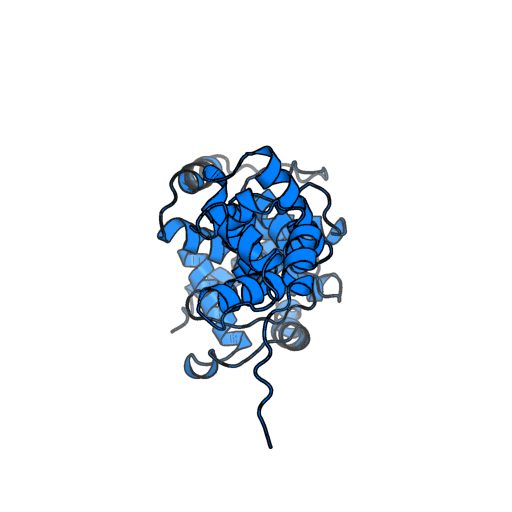40 -10.260 1.00 39.78 141 ARG A C 1
ATOM 1096 O O . ARG A 1 141 ? -2.669 17.538 -11.342 1.00 39.78 141 ARG A O 1
ATOM 1103 N N . ARG A 1 142 ? -2.751 17.774 -9.111 1.00 35.50 142 ARG A N 1
ATOM 1104 C CA . ARG A 1 142 ? -1.694 18.786 -8.991 1.00 35.50 142 ARG A CA 1
ATOM 1105 C C . ARG A 1 142 ? -0.600 18.220 -8.096 1.00 35.50 142 ARG A C 1
ATOM 1107 O O . ARG A 1 142 ? -0.593 18.501 -6.915 1.00 35.50 142 ARG A O 1
ATOM 1114 N N . GLY A 1 143 ? 0.286 17.389 -8.640 1.00 44.12 143 GLY A N 1
ATOM 1115 C CA . GLY A 1 143 ? 1.366 16.764 -7.869 1.00 44.12 143 GLY A CA 1
ATOM 1116 C C . GLY A 1 143 ? 2.266 17.790 -7.170 1.00 44.12 143 GLY A C 1
ATOM 1117 O O . GLY A 1 143 ? 3.225 18.276 -7.766 1.00 44.12 143 GLY A O 1
ATOM 1118 N N . SER A 1 144 ? 1.953 18.111 -5.916 1.00 44.44 144 SER A N 1
ATOM 1119 C CA . SER A 1 144 ? 2.829 18.796 -4.970 1.00 44.44 144 SER A CA 1
ATOM 1120 C C . SER A 1 144 ? 3.343 17.778 -3.942 1.00 44.44 144 SER A C 1
ATOM 1122 O O . SER A 1 144 ? 2.680 16.775 -3.670 1.00 44.44 144 SER A O 1
ATOM 1124 N N . GLY A 1 145 ? 4.539 17.995 -3.384 1.00 48.06 145 GLY A N 1
ATOM 1125 C CA . GLY A 1 145 ? 5.133 17.072 -2.403 1.00 48.06 145 GLY A CA 1
ATOM 1126 C C . GLY A 1 145 ? 4.260 16.862 -1.157 1.00 48.06 145 GLY A C 1
ATOM 1127 O O . GLY A 1 145 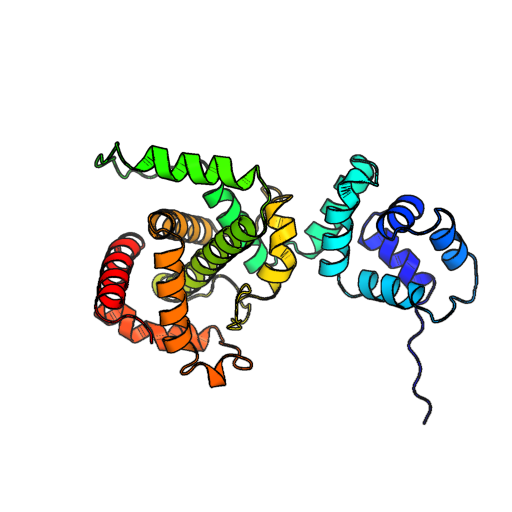? 4.167 15.744 -0.659 1.00 48.06 145 GLY A O 1
ATOM 1128 N N . GLU A 1 146 ? 3.541 17.901 -0.720 1.00 46.25 146 GLU A N 1
ATOM 1129 C CA . GLU A 1 146 ? 2.615 17.845 0.422 1.00 46.25 146 GLU A CA 1
ATOM 1130 C C . GLU A 1 146 ? 1.390 16.950 0.143 1.00 46.25 146 GLU A C 1
ATOM 1132 O O . GLU A 1 146 ? 0.899 16.262 1.039 1.00 46.25 146 GLU A O 1
ATOM 1137 N N . ASP A 1 147 ? 0.916 16.890 -1.107 1.00 54.53 147 ASP A N 1
ATOM 1138 C CA . ASP A 1 147 ? -0.214 16.032 -1.492 1.00 54.53 147 ASP A CA 1
ATOM 1139 C C . ASP A 1 147 ? 0.159 14.540 -1.468 1.00 54.53 147 ASP A C 1
ATOM 1141 O O . ASP A 1 147 ? -0.670 13.690 -1.121 1.00 54.53 147 ASP A O 1
ATOM 1145 N N . CYS A 1 148 ? 1.419 14.223 -1.788 1.00 60.25 148 CYS A N 1
ATOM 1146 C CA . CYS A 1 148 ? 1.960 12.866 -1.720 1.00 60.25 148 CYS A CA 1
ATOM 1147 C C . CYS A 1 148 ? 1.993 12.359 -0.271 1.00 60.25 148 CYS A C 1
ATOM 1149 O O . CYS A 1 148 ? 1.483 11.272 0.007 1.00 60.25 148 CYS A O 1
ATOM 1151 N N . GLU A 1 149 ? 2.482 13.183 0.663 1.00 65.06 149 GLU A N 1
ATOM 1152 C CA . GLU A 1 149 ? 2.534 12.858 2.094 1.00 65.06 149 GLU A CA 1
ATOM 1153 C C . GLU A 1 149 ? 1.138 12.662 2.705 1.00 65.06 149 GLU A C 1
ATOM 1155 O O . GLU A 1 149 ? 0.916 11.736 3.490 1.00 65.06 149 GLU A O 1
ATOM 1160 N N . VAL A 1 150 ? 0.163 13.493 2.320 1.00 69.00 150 VAL A N 1
ATOM 1161 C CA . VAL A 1 150 ? -1.223 13.366 2.800 1.00 69.00 150 VAL A CA 1
ATOM 1162 C C . VAL A 1 150 ? -1.884 12.088 2.281 1.00 69.00 150 VAL A C 1
ATOM 1164 O O . VAL A 1 150 ? -2.605 11.420 3.031 1.00 69.00 150 VAL A O 1
ATOM 1167 N N . GLY A 1 151 ? -1.674 11.741 1.009 1.00 78.06 151 GLY A N 1
ATOM 1168 C CA . GLY A 1 151 ? -2.181 10.489 0.447 1.00 78.06 151 GLY A CA 1
ATOM 1169 C C . GLY A 1 151 ? -1.517 9.263 1.081 1.00 78.06 151 GLY A C 1
ATOM 1170 O O . GLY A 1 151 ? -2.209 8.300 1.420 1.00 78.06 151 GLY A O 1
ATOM 1171 N N . MET A 1 152 ? -0.212 9.350 1.345 1.00 80.75 152 MET A N 1
ATOM 1172 C CA . MET A 1 152 ? 0.565 8.312 2.011 1.00 80.75 152 MET A CA 1
ATOM 1173 C C . MET A 1 152 ? -0.008 8.042 3.407 1.00 80.75 152 MET A C 1
ATOM 1175 O O . MET A 1 152 ? -0.474 6.935 3.662 1.00 80.75 152 MET A O 1
ATOM 1179 N N . LEU A 1 153 ? -0.147 9.075 4.249 1.00 82.06 153 LEU A N 1
ATOM 1180 C CA . LEU A 1 153 ? -0.743 8.983 5.592 1.00 82.06 153 LEU A CA 1
ATOM 1181 C C . LEU A 1 153 ? -2.128 8.311 5.596 1.00 82.06 153 LEU A C 1
ATOM 1183 O O . LEU A 1 153 ? -2.464 7.538 6.501 1.00 82.06 153 LEU A O 1
ATOM 1187 N N . ARG A 1 154 ? -2.968 8.612 4.602 1.00 86.75 154 ARG A N 1
ATOM 1188 C CA . ARG A 1 154 ? -4.299 8.002 4.483 1.00 86.75 154 ARG A CA 1
ATOM 1189 C C . ARG A 1 154 ? -4.211 6.517 4.176 1.00 86.75 154 ARG A C 1
ATOM 1191 O O . ARG A 1 154 ? -4.937 5.742 4.798 1.00 86.75 154 ARG A O 1
ATOM 1198 N N . LEU A 1 155 ? -3.323 6.124 3.264 1.00 86.94 155 LEU A N 1
ATOM 1199 C CA . LEU A 1 155 ? -3.098 4.720 2.944 1.00 86.94 155 LEU A CA 1
ATOM 1200 C C . LEU A 1 155 ? -2.571 3.950 4.158 1.00 86.94 155 LEU A C 1
ATOM 1202 O O . LEU A 1 155 ? -3.110 2.889 4.464 1.00 86.94 155 LEU A O 1
ATOM 1206 N N . GLU A 1 156 ? -1.620 4.515 4.912 1.00 84.50 156 GLU A N 1
ATOM 1207 C CA . GLU A 1 156 ? -1.133 3.922 6.175 1.00 84.50 156 GLU A CA 1
ATOM 1208 C C . GLU A 1 156 ? -2.272 3.651 7.135 1.00 84.50 156 GLU A C 1
ATOM 1210 O O . GLU A 1 156 ? -2.389 2.564 7.699 1.00 84.50 156 GLU A O 1
ATOM 1215 N N . THR A 1 157 ? -3.107 4.671 7.320 1.00 87.94 157 THR A N 1
ATOM 1216 C CA . THR A 1 157 ? -4.213 4.630 8.260 1.00 87.94 157 THR A CA 1
ATOM 1217 C C . THR A 1 157 ? -5.166 3.506 7.870 1.00 87.94 157 THR A C 1
ATOM 1219 O O . THR A 1 157 ? -5.515 2.678 8.709 1.00 87.94 157 THR A O 1
ATOM 1222 N N . VAL A 1 158 ? -5.562 3.433 6.597 1.00 91.25 158 VAL A N 1
ATOM 1223 C CA . VAL A 1 158 ? -6.487 2.394 6.134 1.00 91.25 158 VAL A CA 1
ATOM 1224 C C . VAL A 1 158 ? -5.869 1.005 6.273 1.00 91.25 158 VAL A C 1
ATOM 1226 O O . VAL A 1 158 ? -6.536 0.121 6.806 1.00 91.25 158 VAL A O 1
ATOM 1229 N N . LEU A 1 159 ? -4.612 0.802 5.870 1.00 90.44 159 LEU A N 1
ATOM 1230 C CA . LEU A 1 159 ? -3.952 -0.506 5.958 1.00 90.44 159 LEU A CA 1
ATOM 1231 C C . LEU A 1 159 ? -3.790 -0.977 7.409 1.00 90.44 159 LEU A C 1
ATOM 1233 O O . LEU A 1 159 ? -4.194 -2.093 7.737 1.00 90.44 159 LEU A O 1
ATOM 1237 N N . LEU A 1 160 ? -3.268 -0.119 8.292 1.00 88.94 160 LEU A N 1
ATOM 1238 C CA . LEU A 1 160 ? -3.063 -0.448 9.705 1.00 88.94 160 LEU A CA 1
ATOM 1239 C C . LEU A 1 160 ? -4.387 -0.791 10.392 1.00 88.94 160 LEU A C 1
ATOM 1241 O O . LEU A 1 160 ? -4.503 -1.818 11.061 1.00 88.94 160 LEU A O 1
ATOM 1245 N N . TRP A 1 161 ? -5.397 0.066 10.240 1.00 91.62 161 TRP A N 1
ATOM 1246 C CA . TRP A 1 161 ? -6.668 -0.145 10.922 1.00 91.62 161 TRP A CA 1
ATOM 1247 C C . TRP A 1 161 ? -7.445 -1.319 10.337 1.00 91.62 161 TRP A C 1
ATOM 1249 O O . TRP A 1 161 ? -8.051 -2.066 11.102 1.00 91.62 161 TRP A O 1
ATOM 1259 N N . SER A 1 162 ? -7.365 -1.559 9.026 1.00 93.69 162 SER A N 1
ATOM 1260 C CA . SER A 1 162 ? -7.947 -2.763 8.419 1.00 93.69 162 SER A CA 1
ATOM 1261 C C . SER A 1 162 ? -7.277 -4.030 8.955 1.00 93.69 162 SER A C 1
ATOM 1263 O O . SER A 1 162 ? -7.975 -4.963 9.340 1.00 93.69 162 SER A O 1
ATOM 1265 N N . GLN A 1 163 ? -5.948 -4.049 9.098 1.00 91.38 163 GLN A N 1
ATOM 1266 C CA . GLN A 1 163 ? -5.230 -5.172 9.709 1.00 91.38 163 GLN A CA 1
ATOM 1267 C C . GLN A 1 163 ? -5.695 -5.418 11.154 1.00 91.38 163 GLN A C 1
ATOM 1269 O O . GLN A 1 163 ? -6.040 -6.540 11.525 1.00 91.38 163 GLN A O 1
ATOM 1274 N N . ILE A 1 164 ? -5.763 -4.360 11.968 1.00 90.69 164 ILE A N 1
ATOM 1275 C CA . ILE A 1 164 ? -6.195 -4.436 13.369 1.00 90.69 164 ILE A CA 1
ATOM 1276 C C . ILE A 1 164 ? -7.640 -4.951 13.482 1.00 90.69 164 ILE A C 1
ATOM 1278 O O . ILE A 1 164 ? -7.921 -5.848 14.284 1.00 90.69 164 ILE A O 1
ATOM 1282 N N . PHE A 1 165 ? -8.566 -4.412 12.683 1.00 93.06 165 PHE A N 1
ATOM 1283 C CA . PHE A 1 165 ? -9.962 -4.845 12.709 1.00 93.06 165 PHE A CA 1
ATOM 1284 C C . PHE A 1 165 ? -10.147 -6.250 12.145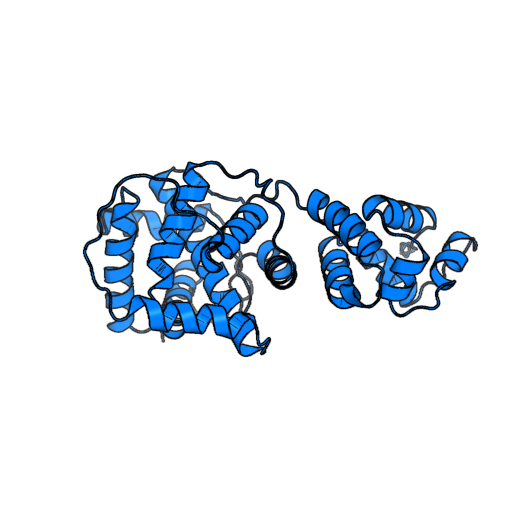 1.00 93.06 165 PHE A C 1
ATOM 1286 O O . PHE A 1 165 ? -10.976 -6.982 12.674 1.00 93.06 165 PHE A O 1
ATOM 1293 N N . SER A 1 166 ? -9.357 -6.671 11.157 1.00 93.12 166 SER A N 1
ATOM 1294 C CA . SER A 1 166 ? -9.403 -8.047 10.653 1.00 93.12 166 SER A CA 1
ATOM 1295 C C . SER A 1 166 ? -9.010 -9.048 11.734 1.00 93.12 166 SER A C 1
ATOM 1297 O O . SER A 1 166 ? -9.727 -10.019 11.976 1.00 93.12 166 SER A O 1
ATOM 1299 N N . ILE A 1 167 ? -7.927 -8.761 12.466 1.00 90.94 167 ILE A N 1
ATOM 1300 C CA . ILE A 1 167 ? -7.488 -9.588 13.597 1.00 90.94 167 ILE A CA 1
ATOM 1301 C C . ILE A 1 167 ? -8.591 -9.681 14.657 1.00 90.94 167 ILE A C 1
ATOM 1303 O O . ILE A 1 167 ? -8.798 -10.751 15.227 1.00 90.94 167 ILE A O 1
ATOM 1307 N N . ARG A 1 168 ? -9.314 -8.585 14.920 1.00 91.69 168 ARG A N 1
ATOM 1308 C CA . ARG A 1 168 ? -10.390 -8.561 15.919 1.00 91.69 168 ARG A CA 1
ATOM 1309 C C . ARG A 1 168 ? -11.668 -9.264 15.458 1.00 91.69 168 ARG A C 1
ATOM 1311 O O . ARG A 1 168 ? -12.240 -10.025 16.229 1.00 91.69 168 ARG A O 1
ATOM 1318 N N . LEU A 1 169 ? -12.151 -8.960 14.257 1.00 90.62 169 LEU A N 1
ATOM 1319 C CA . LEU A 1 169 ? -13.463 -9.395 13.772 1.00 90.62 169 LEU A CA 1
ATOM 1320 C C . LEU A 1 169 ? -13.423 -10.803 13.180 1.00 90.62 169 LEU A C 1
ATOM 1322 O O . LEU A 1 169 ? -14.374 -11.560 13.346 1.00 90.62 169 LEU A O 1
ATOM 1326 N N . TYR A 1 170 ? -12.321 -11.156 12.519 1.00 89.81 170 TYR A N 1
ATOM 1327 C CA . TYR A 1 170 ? -12.180 -12.417 11.792 1.00 89.81 170 TYR A CA 1
ATOM 1328 C C . TYR A 1 170 ? -11.124 -13.348 12.400 1.00 89.81 170 TYR A C 1
ATOM 1330 O O . TYR A 1 170 ? -10.961 -14.472 11.935 1.00 89.81 170 TYR A O 1
ATOM 1338 N N . GLY A 1 171 ? -10.368 -12.899 13.409 1.00 87.38 171 GLY A N 1
ATOM 1339 C CA . GLY A 1 171 ? -9.319 -13.693 14.064 1.00 87.38 171 GLY A CA 1
ATOM 1340 C C . GLY A 1 171 ? -8.035 -13.872 13.241 1.00 87.38 171 GLY A C 1
ATOM 1341 O O . GLY A 1 171 ? -7.028 -14.344 13.779 1.00 87.38 171 GLY A O 1
ATOM 1342 N N . LYS A 1 172 ? -8.039 -13.456 11.968 1.00 89.06 172 LYS A N 1
ATOM 1343 C CA . LYS A 1 172 ? -6.942 -13.613 11.004 1.00 89.06 172 LYS A CA 1
ATOM 1344 C C . LYS A 1 172 ? -6.407 -12.259 10.507 1.00 89.06 172 LYS A C 1
ATOM 1346 O O . LYS A 1 172 ? -7.191 -11.313 10.376 1.00 89.06 172 LYS A O 1
ATOM 1351 N N . PRO A 1 173 ? -5.095 -12.138 10.240 1.00 89.88 173 PRO A N 1
ATOM 1352 C CA . PRO A 1 173 ? -4.541 -10.963 9.567 1.00 89.88 173 PRO A CA 1
ATOM 1353 C C . PRO A 1 173 ? -5.001 -10.875 8.102 1.00 89.88 173 PRO A C 1
ATOM 1355 O O . PRO A 1 173 ? -5.379 -11.887 7.515 1.00 89.88 173 PRO A O 1
ATOM 1358 N N . LEU A 1 174 ? -4.958 -9.672 7.519 1.00 87.31 174 LEU A N 1
ATOM 1359 C CA . LEU A 1 174 ? -5.140 -9.457 6.074 1.00 87.31 174 LEU A CA 1
ATOM 1360 C C . LEU A 1 174 ? -3.865 -9.779 5.289 1.00 87.31 174 LEU A C 1
ATOM 1362 O O . LEU A 1 174 ? -3.935 -10.239 4.155 1.00 87.31 174 LEU A O 1
ATOM 1366 N N . PHE A 1 175 ? -2.709 -9.520 5.896 1.00 87.62 175 PHE A N 1
ATOM 1367 C CA . PHE A 1 175 ? -1.385 -9.745 5.324 1.00 87.62 175 PHE A CA 1
ATOM 1368 C C . PHE A 1 175 ? -0.361 -10.013 6.437 1.00 87.62 175 PHE A C 1
ATOM 1370 O O . PHE A 1 175 ? -0.587 -9.649 7.596 1.00 87.62 175 PHE A O 1
ATOM 1377 N N . ASP A 1 176 ? 0.764 -10.636 6.090 1.00 79.12 176 ASP A N 1
ATOM 1378 C CA . ASP A 1 176 ? 1.809 -11.041 7.044 1.00 79.12 176 ASP A CA 1
ATOM 1379 C C . ASP A 1 176 ? 2.955 -10.023 7.174 1.00 79.12 176 ASP A C 1
ATOM 1381 O O . ASP A 1 176 ? 3.886 -10.225 7.955 1.00 79.12 176 ASP A O 1
ATOM 1385 N N . ASP A 1 177 ? 2.875 -8.912 6.440 1.00 79.44 177 ASP A N 1
ATOM 1386 C CA . ASP A 1 177 ? 3.864 -7.840 6.448 1.00 79.44 177 ASP A CA 1
ATOM 1387 C C . ASP A 1 177 ? 4.056 -7.215 7.834 1.00 79.44 177 ASP A C 1
ATOM 1389 O O . ASP A 1 177 ? 3.111 -6.893 8.566 1.00 79.44 177 ASP A O 1
ATOM 1393 N N . GLU A 1 178 ? 5.323 -7.002 8.186 1.00 74.38 178 GLU A N 1
ATOM 1394 C CA . GLU A 1 178 ? 5.698 -6.439 9.473 1.00 74.38 178 GLU A CA 1
ATOM 1395 C C . GLU A 1 178 ? 5.561 -4.908 9.484 1.00 74.38 178 GLU A C 1
ATOM 1397 O O . GLU A 1 178 ? 5.932 -4.220 8.533 1.00 74.38 178 GLU A O 1
ATOM 1402 N N . PHE A 1 179 ? 5.066 -4.362 10.596 1.00 70.38 179 PHE A N 1
ATOM 1403 C CA . PHE A 1 179 ? 4.850 -2.927 10.770 1.00 70.38 179 PHE A CA 1
ATOM 1404 C C . PHE A 1 179 ? 6.110 -2.251 11.340 1.00 70.38 179 PHE A C 1
ATOM 1406 O O . PHE A 1 179 ? 6.560 -2.571 12.440 1.00 70.38 179 PHE A O 1
ATOM 1413 N N . GLN A 1 180 ? 6.681 -1.292 10.618 1.00 68.19 180 GLN A N 1
ATOM 1414 C CA . GLN A 1 180 ? 7.886 -0.535 10.953 1.00 68.19 180 GLN A CA 1
ATOM 1415 C C . GLN A 1 180 ? 7.558 0.958 11.140 1.00 68.19 180 GLN A C 1
ATOM 1417 O O . GLN A 1 180 ? 7.312 1.667 10.175 1.00 68.19 180 GLN A O 1
ATOM 1422 N N . PRO A 1 181 ? 7.571 1.499 12.366 1.00 59.22 181 PRO A N 1
ATOM 1423 C CA . PRO A 1 181 ? 7.237 2.904 12.597 1.00 59.22 181 PRO A CA 1
ATOM 1424 C C . PRO A 1 181 ? 8.365 3.849 12.135 1.00 59.22 181 PRO A C 1
ATOM 1426 O O . PRO A 1 181 ? 9.439 3.885 12.739 1.00 59.22 181 PRO A O 1
ATOM 1429 N N . GLY A 1 182 ? 8.111 4.664 11.105 1.00 55.38 182 GLY A N 1
ATOM 1430 C CA . GLY A 1 182 ? 9.049 5.648 10.539 1.00 55.38 182 GLY A CA 1
ATOM 1431 C C . GLY A 1 182 ? 8.666 7.115 10.793 1.00 55.38 182 GLY A C 1
ATOM 1432 O O . GLY A 1 182 ? 7.561 7.412 11.235 1.00 55.38 182 GLY A O 1
ATOM 1433 N N . ARG A 1 183 ? 9.597 8.062 10.559 1.00 46.94 183 ARG A N 1
ATOM 1434 C CA . ARG A 1 183 ? 9.397 9.512 10.823 1.00 46.94 183 ARG A CA 1
ATOM 1435 C C . ARG A 1 183 ? 8.430 10.207 9.847 1.00 46.94 183 ARG A C 1
ATOM 1437 O O . ARG A 1 183 ? 7.958 11.282 10.198 1.00 46.94 183 ARG A O 1
ATOM 1444 N N . SER A 1 184 ? 8.160 9.608 8.690 1.00 50.28 184 SER A N 1
ATOM 1445 C CA . SER A 1 184 ? 7.269 10.100 7.625 1.00 50.28 184 SER A CA 1
ATOM 1446 C C . SER A 1 184 ? 7.314 9.110 6.445 1.00 50.28 184 SER A C 1
ATOM 1448 O O . SER A 1 184 ? 7.767 9.471 5.364 1.00 50.28 184 SER A O 1
ATOM 1450 N N . GLY A 1 185 ? 6.965 7.842 6.679 1.00 53.28 185 GLY A N 1
ATOM 1451 C CA . GLY A 1 185 ? 7.039 6.767 5.679 1.00 53.28 185 GLY A CA 1
ATOM 1452 C C . GLY A 1 185 ? 6.119 5.602 6.044 1.00 53.28 185 GLY A C 1
ATOM 1453 O O . GLY A 1 185 ? 5.950 5.344 7.246 1.00 53.28 185 GLY A O 1
ATOM 1454 N N . LEU A 1 186 ? 5.523 4.943 5.029 1.00 52.12 186 LEU A N 1
ATOM 1455 C CA . LEU A 1 186 ? 4.508 3.894 5.221 1.00 52.12 186 LEU A CA 1
ATOM 1456 C C . LEU A 1 186 ? 5.061 2.828 6.176 1.00 52.12 186 LEU A C 1
ATOM 1458 O O . LEU A 1 186 ? 6.134 2.278 5.933 1.00 52.12 186 LEU A O 1
ATOM 1462 N N . PRO A 1 187 ? 4.334 2.455 7.244 1.00 60.72 187 PRO A N 1
ATOM 1463 C CA . PRO A 1 187 ? 4.860 1.508 8.204 1.00 60.72 187 PRO A CA 1
ATOM 1464 C C . PRO A 1 187 ? 4.940 0.096 7.631 1.00 60.72 187 PRO A C 1
ATOM 1466 O O . PRO A 1 187 ? 5.572 -0.778 8.209 1.00 60.72 187 PRO A O 1
ATOM 1469 N N . TYR A 1 188 ? 4.329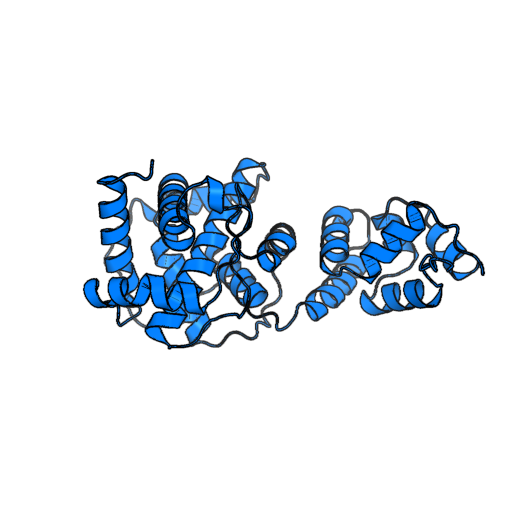 -0.133 6.477 1.00 71.62 188 TYR A N 1
ATOM 1470 C CA . TYR A 1 188 ? 4.573 -1.318 5.690 1.00 71.62 188 TYR A CA 1
ATOM 1471 C C . TYR A 1 188 ? 5.485 -0.967 4.524 1.00 71.62 188 TYR A C 1
ATOM 1473 O O . TYR A 1 188 ? 5.050 -0.351 3.550 1.00 71.62 188 TYR A O 1
ATOM 1481 N N . LYS A 1 189 ? 6.741 -1.401 4.622 1.00 67.50 189 LYS A N 1
ATOM 1482 C CA . LYS A 1 189 ? 7.800 -1.091 3.656 1.00 67.50 189 LYS A CA 1
ATOM 1483 C C . LYS A 1 189 ? 7.415 -1.455 2.217 1.00 67.50 189 LYS A C 1
ATOM 1485 O O . LYS A 1 189 ? 7.613 -0.659 1.311 1.00 67.50 189 LYS A O 1
ATOM 1490 N N . ALA A 1 190 ? 6.775 -2.610 2.023 1.00 65.88 190 ALA A N 1
ATOM 1491 C CA . ALA A 1 190 ? 6.317 -3.055 0.706 1.00 65.88 190 ALA A CA 1
ATOM 1492 C C . ALA A 1 190 ? 5.269 -2.109 0.091 1.00 65.88 190 ALA A C 1
ATOM 1494 O O . ALA A 1 190 ? 5.300 -1.832 -1.109 1.00 65.88 190 ALA A O 1
ATOM 1495 N N . ALA A 1 191 ? 4.354 -1.584 0.914 1.00 68.62 191 ALA A N 1
ATOM 1496 C CA . ALA A 1 191 ? 3.402 -0.579 0.466 1.00 68.62 191 ALA A CA 1
ATOM 1497 C C . ALA A 1 191 ? 4.110 0.754 0.177 1.00 68.62 191 ALA A C 1
ATOM 1499 O O . ALA A 1 191 ? 3.746 1.398 -0.802 1.00 68.62 191 ALA A O 1
ATOM 1500 N N . GLU A 1 192 ? 5.114 1.143 0.984 1.00 69.88 192 GLU A N 1
ATOM 1501 C CA . GLU A 1 192 ? 5.942 2.358 0.810 1.00 69.88 192 GLU A CA 1
ATOM 1502 C C . GLU A 1 192 ? 6.613 2.393 -0.551 1.00 69.88 192 GLU A C 1
ATOM 1504 O O . GLU A 1 192 ? 6.337 3.272 -1.365 1.00 69.88 192 GLU A O 1
ATOM 1509 N N . GLU A 1 193 ? 7.420 1.368 -0.807 1.00 67.69 193 GLU A N 1
ATOM 1510 C CA . GLU A 1 193 ? 8.178 1.176 -2.041 1.00 67.69 193 GLU A CA 1
ATOM 1511 C C . GLU A 1 193 ? 7.245 1.110 -3.259 1.00 67.69 193 GLU A C 1
ATOM 1513 O O . GLU A 1 193 ? 7.601 1.475 -4.373 1.00 67.69 193 GLU A O 1
ATOM 1518 N N . SER A 1 194 ? 5.996 0.689 -3.054 1.00 69.00 194 SER A N 1
ATOM 1519 C CA . SER A 1 194 ? 5.013 0.589 -4.130 1.00 69.00 194 SER A CA 1
ATOM 1520 C C . SER A 1 194 ? 4.089 1.802 -4.254 1.00 69.00 194 SER A C 1
ATOM 1522 O O . SER A 1 194 ? 3.350 1.876 -5.240 1.00 69.00 194 SER A O 1
ATOM 1524 N N . TYR A 1 195 ? 4.094 2.750 -3.309 1.00 72.12 195 TYR A N 1
ATOM 1525 C CA . TYR A 1 195 ? 3.066 3.790 -3.194 1.00 72.12 195 TYR A CA 1
ATOM 1526 C C . TYR A 1 195 ? 3.008 4.688 -4.424 1.00 72.12 195 TYR A C 1
ATOM 1528 O O . TYR A 1 195 ? 1.960 4.791 -5.065 1.00 72.12 195 TYR A O 1
ATOM 1536 N N . GLN A 1 196 ? 4.144 5.286 -4.800 1.00 66.38 196 GLN A N 1
ATOM 1537 C CA . GLN A 1 196 ? 4.220 6.203 -5.940 1.00 66.38 196 GLN A CA 1
ATOM 1538 C C . GLN A 1 196 ? 3.705 5.538 -7.219 1.00 66.38 196 GLN A C 1
ATOM 1540 O O . GLN A 1 196 ? 3.028 6.158 -8.047 1.00 66.38 196 GLN A O 1
ATOM 1545 N N . VAL A 1 197 ? 3.979 4.246 -7.367 1.00 64.25 197 VAL A N 1
ATOM 1546 C CA . VAL A 1 197 ? 3.542 3.501 -8.533 1.00 64.25 197 VAL A CA 1
ATOM 1547 C C . VAL A 1 197 ? 2.061 3.136 -8.461 1.00 64.25 197 VAL A C 1
ATOM 1549 O O . VAL A 1 197 ? 1.359 3.360 -9.442 1.00 64.25 197 VAL A O 1
ATOM 1552 N N . LEU A 1 198 ? 1.560 2.627 -7.332 1.00 66.31 198 LEU A N 1
ATOM 1553 C CA . LEU A 1 198 ? 0.133 2.317 -7.157 1.00 66.31 198 LEU A CA 1
ATOM 1554 C C . LEU A 1 198 ? -0.744 3.564 -7.347 1.00 66.31 198 LEU A C 1
ATOM 1556 O O . LEU A 1 198 ? -1.834 3.500 -7.921 1.00 66.31 198 LEU A O 1
ATOM 1560 N N . VAL A 1 199 ? -0.245 4.725 -6.916 1.00 65.56 199 VAL A N 1
ATOM 1561 C CA . VAL A 1 199 ? -0.900 6.009 -7.157 1.00 65.56 199 VAL A CA 1
ATOM 1562 C C . VAL A 1 199 ? -0.867 6.357 -8.646 1.00 65.56 199 VAL A C 1
ATOM 1564 O O . VAL A 1 199 ? -1.889 6.736 -9.211 1.00 65.56 199 VAL A O 1
ATOM 1567 N N . THR A 1 200 ? 0.264 6.202 -9.325 1.00 60.12 200 THR A N 1
ATOM 1568 C CA . THR A 1 200 ? 0.357 6.593 -10.740 1.00 60.12 200 THR A CA 1
ATOM 1569 C C . THR A 1 200 ? -0.444 5.658 -11.651 1.00 60.12 200 THR A C 1
ATOM 1571 O O . THR A 1 200 ? -1.049 6.110 -12.627 1.00 60.12 200 THR A O 1
ATOM 1574 N N . LEU A 1 201 ? -0.442 4.357 -11.353 1.00 60.28 201 LEU A N 1
ATOM 1575 C CA . LEU A 1 201 ? -1.088 3.303 -12.128 1.00 60.28 201 LEU A CA 1
ATOM 1576 C C . LEU A 1 201 ? -1.611 2.214 -11.181 1.00 60.28 201 LEU A C 1
ATOM 1578 O O . LEU A 1 201 ? -0.838 1.344 -10.768 1.00 60.28 201 LEU A O 1
ATOM 1582 N N . PRO A 1 202 ? -2.908 2.257 -10.828 1.00 59.06 202 PRO A N 1
ATOM 1583 C CA . PRO A 1 202 ? -3.504 1.205 -10.022 1.00 59.06 202 PRO A CA 1
ATOM 1584 C C . PRO A 1 202 ? -3.420 -0.129 -10.769 1.00 59.06 202 PRO A C 1
ATOM 1586 O O . PRO A 1 202 ? -3.514 -0.177 -12.000 1.00 59.06 202 PRO A O 1
ATOM 1589 N N . ARG A 1 203 ? -3.222 -1.211 -10.014 1.00 62.09 203 ARG A N 1
ATOM 1590 C CA . ARG A 1 203 ? -3.234 -2.573 -10.561 1.00 62.09 203 ARG A CA 1
ATOM 1591 C C . ARG A 1 203 ? -4.640 -2.853 -11.102 1.00 62.09 203 ARG A C 1
ATOM 1593 O O . ARG A 1 203 ? -5.611 -2.289 -10.591 1.00 62.09 203 ARG A O 1
ATOM 1600 N N . GLY A 1 204 ? -4.734 -3.690 -12.137 1.00 54.56 204 GLY A N 1
ATOM 1601 C CA . GLY A 1 204 ? -6.019 -4.115 -12.708 1.00 54.56 204 GLY A CA 1
ATOM 1602 C C . GLY A 1 204 ? -6.935 -4.800 -11.682 1.00 54.56 204 GLY A C 1
ATOM 1603 O O . GLY A 1 204 ? -6.509 -5.092 -10.569 1.00 54.56 204 GLY A O 1
ATOM 1604 N N . GLU A 1 205 ? -8.187 -5.063 -12.070 1.00 51.53 205 GLU A N 1
ATOM 1605 C CA . GLU A 1 205 ? -9.251 -5.628 -11.209 1.00 51.53 205 GLU A CA 1
ATOM 1606 C C . GLU A 1 205 ? -8.958 -7.035 -10.647 1.00 51.53 205 GLU A C 1
ATOM 1608 O O . GLU A 1 205 ? -9.694 -7.520 -9.790 1.00 51.53 205 GLU A O 1
ATOM 1613 N N . GLU A 1 206 ? -7.888 -7.689 -11.099 1.00 54.22 206 GLU A N 1
ATOM 1614 C CA . GLU A 1 206 ? -7.427 -8.983 -10.592 1.00 54.22 206 GLU A CA 1
ATOM 1615 C C . GLU A 1 206 ? -6.677 -8.804 -9.260 1.00 54.22 206 GLU A C 1
ATOM 1617 O O . GLU A 1 206 ? -5.449 -8.869 -9.193 1.00 54.22 206 GLU A O 1
ATOM 1622 N N . ASP A 1 207 ? -7.424 -8.537 -8.189 1.00 66.06 207 ASP A N 1
ATOM 1623 C CA . ASP A 1 207 ? -6.943 -8.700 -6.817 1.00 66.06 207 ASP A CA 1
ATOM 1624 C C . ASP A 1 207 ? -7.308 -10.099 -6.280 1.00 66.06 207 ASP A C 1
ATOM 1626 O O . ASP A 1 207 ? -8.303 -10.701 -6.687 1.00 66.06 207 ASP A O 1
ATOM 1630 N N . ASN A 1 208 ? -6.498 -10.640 -5.364 1.00 74.12 208 ASN A N 1
ATOM 1631 C CA . ASN A 1 208 ? -6.779 -11.920 -4.698 1.00 74.12 208 ASN A CA 1
ATOM 1632 C C . ASN A 1 208 ? -7.487 -11.723 -3.343 1.00 74.12 208 ASN A C 1
ATOM 1634 O O . ASN A 1 208 ? -7.349 -12.547 -2.435 1.00 74.12 208 ASN A O 1
ATOM 1638 N N . LEU A 1 209 ? -8.204 -10.606 -3.163 1.00 82.50 209 LEU A N 1
ATOM 1639 C CA . LEU A 1 209 ? -8.859 -10.285 -1.896 1.00 82.50 209 LEU A CA 1
ATOM 1640 C C . LEU A 1 209 ? -10.219 -10.974 -1.790 1.00 82.50 209 LEU A C 1
ATOM 1642 O O . LEU A 1 209 ? -11.025 -10.932 -2.719 1.00 82.50 209 LEU A O 1
ATOM 1646 N N . SER A 1 210 ? -10.509 -11.535 -0.614 1.00 87.19 210 SER A N 1
ATOM 1647 C CA . SER A 1 210 ? -11.844 -12.054 -0.311 1.00 87.19 210 SER A CA 1
ATOM 1648 C C . SER A 1 210 ? -12.868 -10.922 -0.176 1.00 87.19 210 SER A C 1
ATOM 1650 O O . SER A 1 210 ? -12.515 -9.783 0.156 1.00 87.19 210 SER A O 1
ATOM 1652 N N . ASP A 1 211 ? -14.147 -11.233 -0.389 1.00 86.69 211 ASP A N 1
ATOM 1653 C CA . ASP A 1 211 ? -15.230 -10.251 -0.274 1.00 86.69 211 ASP A CA 1
ATOM 1654 C C . ASP A 1 211 ? -15.291 -9.629 1.130 1.00 86.69 211 ASP A C 1
ATOM 1656 O O . ASP A 1 211 ? -15.527 -8.428 1.267 1.00 86.69 211 ASP A O 1
ATOM 1660 N N . GLU A 1 212 ? -14.973 -10.397 2.178 1.00 88.06 212 GLU A N 1
ATOM 1661 C CA . GLU A 1 212 ? -14.915 -9.882 3.550 1.00 88.06 212 GLU A CA 1
ATOM 1662 C C . GLU A 1 212 ? -13.771 -8.878 3.741 1.00 88.06 212 GLU A C 1
ATOM 1664 O O . GLU A 1 212 ? -13.932 -7.870 4.434 1.00 88.06 212 GLU A O 1
ATOM 1669 N N . ALA A 1 213 ? -12.613 -9.121 3.116 1.00 89.69 213 ALA A N 1
ATOM 1670 C CA . ALA A 1 213 ? -11.490 -8.188 3.155 1.00 89.69 213 ALA A CA 1
ATOM 1671 C C . ALA A 1 213 ? -11.846 -6.878 2.437 1.00 89.69 213 ALA A C 1
ATOM 1673 O O . ALA A 1 213 ? -11.592 -5.792 2.964 1.00 89.69 213 ALA A O 1
ATOM 1674 N N . LYS A 1 214 ? -12.502 -6.972 1.274 1.00 90.00 214 LYS A N 1
ATOM 1675 C CA . LYS A 1 214 ? -12.993 -5.815 0.510 1.00 90.00 214 LYS A CA 1
ATOM 1676 C C . LYS A 1 214 ? -14.034 -5.013 1.287 1.00 90.00 214 LYS A C 1
ATOM 1678 O O . LYS A 1 214 ? -13.958 -3.782 1.324 1.00 90.00 214 LYS A O 1
ATOM 1683 N N . GLU A 1 215 ? -14.981 -5.686 1.939 1.00 91.38 215 GLU A N 1
ATOM 1684 C CA . GLU A 1 215 ? -15.998 -5.039 2.769 1.00 91.38 215 GLU A CA 1
ATOM 1685 C C . GLU A 1 215 ? -15.356 -4.294 3.947 1.00 91.38 215 GLU A C 1
ATOM 1687 O O . GLU A 1 215 ? -15.659 -3.118 4.179 1.00 91.38 215 GLU A O 1
ATOM 1692 N N . LEU A 1 216 ? -14.413 -4.935 4.646 1.00 93.56 216 LEU A N 1
ATOM 1693 C CA . LEU A 1 216 ? -13.703 -4.323 5.765 1.00 93.56 216 LEU A CA 1
ATOM 1694 C C . LEU A 1 216 ? -12.897 -3.095 5.328 1.00 93.56 216 LEU A C 1
ATOM 1696 O O . LEU A 1 216 ? -13.047 -2.031 5.933 1.00 93.56 216 LEU A O 1
ATOM 1700 N N . ILE A 1 217 ? -12.069 -3.216 4.285 1.00 92.75 217 ILE A N 1
ATOM 1701 C CA . ILE A 1 217 ? -11.229 -2.108 3.800 1.00 92.75 217 ILE A CA 1
ATOM 1702 C C . ILE A 1 217 ? -12.108 -0.943 3.340 1.00 92.75 217 ILE A C 1
ATOM 1704 O O . ILE A 1 217 ? -11.846 0.209 3.695 1.00 92.75 217 ILE A O 1
ATOM 1708 N N . SER A 1 218 ? -13.193 -1.232 2.617 1.00 91.19 218 SER A N 1
ATOM 1709 C CA . SER A 1 218 ? -14.164 -0.217 2.206 1.00 91.19 218 SER A CA 1
ATOM 1710 C C . SER A 1 218 ? -14.793 0.475 3.418 1.00 91.19 218 SER A C 1
ATOM 1712 O O . SER A 1 218 ? -14.890 1.705 3.443 1.00 91.19 218 SER A O 1
ATOM 1714 N N . LYS A 1 219 ? -15.166 -0.280 4.461 1.00 91.81 219 LYS A N 1
ATOM 1715 C CA . LYS A 1 219 ? -15.763 0.291 5.673 1.00 91.81 219 LYS A CA 1
ATOM 1716 C C . LYS A 1 219 ? -14.783 1.163 6.453 1.00 91.81 219 LYS A C 1
ATOM 1718 O O . LYS A 1 219 ? -15.153 2.248 6.901 1.00 91.81 219 LYS A O 1
ATOM 1723 N N . VAL A 1 220 ? -13.538 0.716 6.607 1.00 93.12 220 VAL A N 1
ATOM 1724 C CA . VAL A 1 220 ? -12.472 1.500 7.246 1.00 93.12 220 VAL A CA 1
ATOM 1725 C C . VAL A 1 220 ? -12.221 2.777 6.450 1.00 93.12 220 VAL A C 1
ATOM 1727 O O . VAL A 1 220 ? -12.209 3.859 7.032 1.00 93.12 220 VAL A O 1
ATOM 1730 N N . ASN A 1 221 ? -12.113 2.692 5.124 1.00 90.44 221 ASN A N 1
ATOM 1731 C CA . ASN A 1 221 ? -11.959 3.867 4.272 1.00 90.44 221 ASN A CA 1
ATOM 1732 C C . ASN A 1 221 ? -13.144 4.839 4.420 1.00 90.44 221 ASN A C 1
ATOM 1734 O O . ASN A 1 221 ? -12.933 6.029 4.635 1.00 90.44 221 ASN A O 1
ATOM 1738 N N . GLU A 1 222 ? -14.386 4.344 4.388 1.00 89.25 222 GLU A N 1
ATOM 1739 C CA . GLU A 1 222 ? -15.585 5.166 4.592 1.00 89.25 222 GLU A CA 1
ATOM 1740 C C . GLU A 1 222 ? -15.519 5.934 5.915 1.00 89.25 222 GLU A C 1
ATOM 1742 O O . GLU A 1 222 ? -15.760 7.136 5.929 1.00 89.25 222 GLU A O 1
ATOM 1747 N N . VAL A 1 223 ? -15.185 5.256 7.016 1.00 89.00 223 VAL A N 1
ATOM 1748 C CA . VAL A 1 223 ? -15.219 5.823 8.370 1.00 89.00 223 VAL A CA 1
ATOM 1749 C C . VAL A 1 223 ? -14.043 6.772 8.630 1.00 89.00 223 VAL A C 1
ATOM 1751 O O . VAL A 1 223 ? -14.233 7.861 9.171 1.00 89.00 223 VAL A O 1
ATOM 1754 N N . PHE A 1 224 ? -12.826 6.393 8.239 1.00 89.19 224 PHE A N 1
ATOM 1755 C CA . PHE A 1 224 ? -11.619 7.161 8.551 1.00 89.19 224 PHE A CA 1
ATOM 1756 C C . PHE A 1 224 ? -11.452 8.385 7.648 1.00 89.19 224 PHE A C 1
ATOM 1758 O O . PHE A 1 224 ? -10.953 9.413 8.108 1.00 89.19 224 PHE A O 1
ATOM 1765 N N . MET A 1 225 ? -11.912 8.328 6.393 1.00 88.44 225 MET A N 1
ATOM 1766 C CA . MET A 1 225 ? -11.780 9.454 5.457 1.00 88.44 225 MET A CA 1
ATOM 1767 C C . MET A 1 225 ? -12.724 10.629 5.766 1.00 88.44 225 MET A C 1
ATOM 1769 O O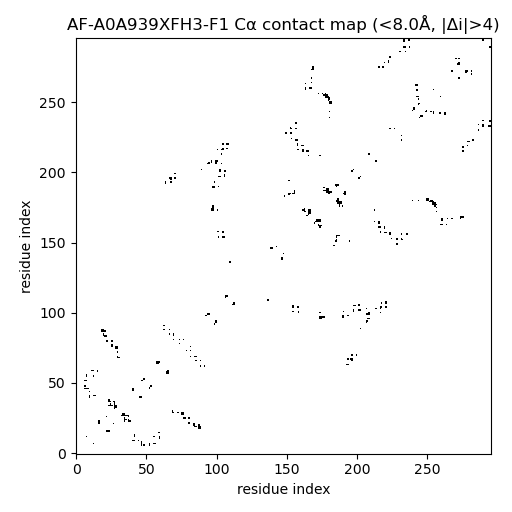 . MET A 1 225 ? -12.595 11.691 5.155 1.00 88.44 225 MET A O 1
ATOM 1773 N N . TRP A 1 226 ? -13.618 10.502 6.757 1.00 84.94 226 TRP A N 1
ATOM 1774 C CA . TRP A 1 226 ? -14.332 11.649 7.336 1.00 84.94 226 TRP A CA 1
ATOM 1775 C C . TRP A 1 226 ? -13.411 12.612 8.098 1.00 84.94 226 TRP A C 1
ATOM 1777 O O . TRP A 1 226 ? -13.782 13.768 8.316 1.00 84.94 226 TRP A O 1
ATOM 1787 N N . TYR A 1 227 ? -12.220 12.163 8.503 1.00 84.81 227 TYR A N 1
ATOM 1788 C CA . TYR A 1 227 ? -11.274 12.954 9.282 1.00 84.81 227 TYR A CA 1
ATOM 1789 C C . TYR A 1 227 ? -10.184 13.577 8.398 1.00 84.81 227 TYR A C 1
ATOM 1791 O O . TYR A 1 227 ? -9.683 12.978 7.447 1.00 84.81 227 TYR A O 1
ATOM 1799 N N . GLY A 1 228 ? -9.809 14.820 8.717 1.00 82.81 228 GLY A N 1
ATOM 1800 C CA . GLY A 1 228 ? -8.738 15.537 8.022 1.00 82.81 228 GLY A CA 1
ATOM 1801 C C . GLY A 1 228 ? -7.333 15.023 8.377 1.00 82.81 228 GLY A C 1
ATOM 1802 O O . GLY A 1 228 ? -7.167 14.351 9.399 1.00 82.81 228 GLY A O 1
ATOM 1803 N N . PRO A 1 229 ? -6.300 15.392 7.593 1.00 81.62 229 PRO A N 1
ATOM 1804 C CA . PRO A 1 229 ? -4.930 14.898 7.767 1.00 81.62 229 PRO A CA 1
ATOM 1805 C C . PRO A 1 229 ? -4.358 15.181 9.161 1.00 81.62 229 PRO A C 1
ATOM 1807 O O . PRO A 1 229 ? -3.699 14.324 9.733 1.00 81.62 229 PRO A O 1
ATOM 1810 N N . THR A 1 230 ? -4.677 16.325 9.773 1.00 83.50 230 THR A N 1
ATOM 1811 C CA . THR A 1 230 ? -4.233 16.659 11.138 1.00 83.50 230 THR A CA 1
ATOM 1812 C C . THR A 1 230 ? -4.776 15.687 12.189 1.00 83.50 230 THR A C 1
ATOM 1814 O O . THR A 1 230 ? -4.051 15.276 13.091 1.00 83.50 230 THR A O 1
ATOM 1817 N N . ALA A 1 231 ? -6.048 15.295 12.071 1.00 85.69 231 ALA A N 1
ATOM 1818 C CA . ALA A 1 231 ? -6.670 14.359 13.003 1.00 85.69 231 ALA A CA 1
ATOM 1819 C C . ALA A 1 231 ? -6.116 12.940 12.815 1.00 85.69 231 ALA A C 1
ATOM 1821 O O . ALA A 1 231 ? -5.833 12.262 13.801 1.00 85.69 231 ALA A O 1
ATOM 1822 N N . LEU A 1 232 ? -5.912 12.520 11.562 1.00 86.75 232 LEU A N 1
ATOM 1823 C CA . LEU A 1 232 ? -5.297 11.230 11.243 1.00 86.75 232 LEU A CA 1
ATOM 1824 C C . LEU A 1 232 ? -3.835 11.169 11.698 1.00 86.75 232 LEU A C 1
ATOM 1826 O O . LEU A 1 232 ? -3.428 10.188 12.305 1.00 86.75 232 LEU A O 1
ATOM 1830 N N . SER A 1 233 ? -3.067 12.240 11.502 1.00 83.62 233 SER A N 1
ATOM 1831 C CA . SER A 1 233 ? -1.683 12.338 11.973 1.00 83.62 233 SER A CA 1
ATOM 1832 C C . SER A 1 233 ? -1.599 12.232 13.499 1.00 83.62 233 SER A C 1
ATOM 1834 O O . SER A 1 233 ? -0.804 11.454 14.028 1.00 83.62 233 SER A O 1
ATOM 1836 N N . ALA A 1 234 ? -2.480 12.928 14.227 1.00 84.44 234 ALA A N 1
ATOM 1837 C CA . ALA A 1 234 ? -2.562 12.815 15.683 1.00 84.44 234 ALA A CA 1
ATOM 1838 C C . ALA A 1 234 ? -2.945 11.395 16.140 1.00 84.44 234 ALA A C 1
ATOM 1840 O O . ALA A 1 234 ? -2.366 10.882 17.100 1.00 84.44 234 ALA A O 1
ATOM 1841 N N . LEU A 1 235 ? -3.880 10.745 15.435 1.00 87.25 235 LEU A N 1
ATOM 1842 C CA . LEU A 1 235 ? -4.253 9.351 15.673 1.00 87.25 235 LEU A CA 1
ATOM 1843 C C . LEU A 1 235 ? -3.057 8.415 15.479 1.00 87.25 235 LEU A C 1
ATOM 1845 O O . LEU A 1 235 ? -2.722 7.656 16.385 1.00 87.25 235 LEU A O 1
ATOM 1849 N N . MET A 1 236 ? -2.371 8.515 14.343 1.00 83.81 236 MET A N 1
ATOM 1850 C CA . MET A 1 236 ? -1.200 7.696 14.030 1.00 83.81 236 MET A CA 1
ATOM 1851 C C . MET A 1 236 ? -0.049 7.938 15.018 1.00 83.81 236 MET A C 1
ATOM 1853 O O . MET A 1 236 ? 0.584 6.980 15.463 1.00 83.81 236 MET A O 1
ATOM 1857 N N . LYS A 1 237 ? 0.185 9.185 15.459 1.00 80.56 237 LYS A N 1
ATOM 1858 C CA . LYS A 1 237 ? 1.172 9.505 16.511 1.00 80.56 237 LYS A CA 1
ATOM 1859 C C . LYS A 1 237 ? 0.818 8.818 17.837 1.00 80.56 237 LYS A C 1
ATOM 1861 O O . LYS A 1 237 ? 1.705 8.258 18.485 1.00 80.56 237 LYS A O 1
ATOM 1866 N N . ALA A 1 238 ? -0.459 8.831 18.225 1.00 82.31 238 ALA A N 1
ATOM 1867 C CA . ALA A 1 238 ? -0.933 8.169 19.439 1.00 82.31 238 ALA A CA 1
ATOM 1868 C C . ALA A 1 238 ? -0.802 6.637 19.357 1.00 82.31 238 ALA A C 1
ATOM 1870 O O . ALA A 1 238 ? -0.360 6.009 20.321 1.00 82.31 238 ALA A O 1
ATOM 1871 N N . GLU A 1 239 ? -1.125 6.028 18.212 1.00 83.12 239 GLU A N 1
ATOM 1872 C CA . GLU A 1 239 ? -0.975 4.576 18.051 1.00 83.12 239 GLU A CA 1
ATOM 1873 C C . GLU A 1 239 ? 0.486 4.140 17.931 1.00 83.12 239 GLU A C 1
ATOM 1875 O O . GLU A 1 239 ? 0.862 3.106 18.480 1.00 83.12 239 GLU A O 1
ATOM 1880 N N . SER A 1 240 ? 1.351 4.961 17.330 1.00 77.38 240 SER A N 1
ATOM 1881 C CA . SER A 1 240 ? 2.799 4.737 17.358 1.00 77.38 240 SER A CA 1
ATOM 1882 C C . SER A 1 240 ? 3.333 4.692 18.795 1.00 77.38 240 SER A C 1
ATOM 1884 O O . SER A 1 240 ? 4.132 3.815 19.128 1.00 77.38 240 SER A O 1
ATOM 1886 N N . TYR A 1 241 ? 2.854 5.577 19.679 1.00 75.69 241 TYR A N 1
ATOM 1887 C CA . TYR A 1 241 ? 3.222 5.546 21.097 1.00 75.69 241 TYR A CA 1
ATOM 1888 C C . TYR A 1 241 ? 2.733 4.268 21.793 1.00 75.69 241 TYR A C 1
ATOM 1890 O O . TYR A 1 241 ? 3.498 3.640 22.521 1.00 75.69 241 TYR A O 1
ATOM 1898 N N . ARG A 1 242 ? 1.494 3.832 21.529 1.00 78.38 242 ARG A N 1
ATOM 1899 C CA . ARG A 1 242 ? 0.947 2.580 22.082 1.00 78.38 242 ARG A CA 1
ATOM 1900 C C . ARG A 1 242 ? 1.755 1.354 21.647 1.00 78.38 242 ARG A C 1
ATOM 1902 O O . ARG A 1 242 ? 2.035 0.486 22.466 1.00 78.38 242 ARG A O 1
ATOM 1909 N N . LEU A 1 243 ? 2.100 1.268 20.365 1.00 76.56 243 LEU A N 1
ATOM 1910 C CA . LEU A 1 243 ? 2.737 0.082 19.787 1.00 76.56 243 LEU A CA 1
ATOM 1911 C C . LEU A 1 243 ? 4.244 0.018 20.063 1.00 76.56 243 LEU A C 1
ATOM 1913 O O . LEU A 1 243 ? 4.809 -1.069 20.200 1.00 76.56 243 LEU A O 1
ATOM 1917 N N . CYS A 1 244 ? 4.910 1.171 20.133 1.00 69.81 244 CYS A N 1
ATOM 1918 C CA . CYS A 1 244 ? 6.374 1.241 20.120 1.00 69.81 244 CYS A CA 1
ATOM 1919 C C . CYS A 1 244 ? 6.975 2.018 21.293 1.00 69.81 244 CYS A C 1
ATOM 1921 O O . CYS A 1 244 ? 8.194 1.998 21.461 1.00 69.81 244 CYS A O 1
ATOM 1923 N N . GLY A 1 245 ? 6.150 2.661 22.118 1.00 68.50 245 GLY A N 1
ATOM 1924 C CA . GLY A 1 245 ? 6.593 3.483 23.238 1.00 68.50 245 GLY A CA 1
ATOM 1925 C C . GLY A 1 245 ? 7.189 4.829 22.807 1.00 68.50 245 GLY A C 1
ATOM 1926 O O . GLY A 1 245 ? 6.818 5.423 21.788 1.00 68.50 245 GLY A O 1
ATOM 1927 N N . ALA A 1 246 ? 8.116 5.335 23.623 1.00 60.59 246 ALA A N 1
ATOM 1928 C CA . ALA A 1 246 ? 8.700 6.665 23.472 1.00 60.59 246 ALA A CA 1
ATOM 1929 C C . ALA A 1 246 ? 9.480 6.854 22.143 1.00 60.59 246 ALA A C 1
ATOM 1931 O O . ALA A 1 246 ? 10.013 5.888 21.586 1.00 60.59 246 ALA A O 1
ATOM 1932 N N . PRO A 1 247 ? 9.617 8.102 21.640 1.00 57.38 247 PRO A N 1
ATOM 1933 C CA . PRO A 1 247 ? 10.225 8.416 20.339 1.00 57.38 247 PRO A CA 1
ATOM 1934 C C . PRO A 1 247 ? 11.611 7.808 20.069 1.00 57.38 247 PRO A C 1
ATOM 1936 O O . PRO A 1 247 ? 11.926 7.511 18.917 1.00 57.38 247 PRO A O 1
ATOM 1939 N N . GLY A 1 248 ? 12.422 7.586 21.111 1.00 54.16 248 GLY A N 1
ATOM 1940 C CA . GLY A 1 248 ? 13.767 7.004 21.007 1.00 54.16 248 GLY A CA 1
ATOM 1941 C C . GLY A 1 248 ? 13.806 5.525 20.596 1.00 54.16 248 GLY A C 1
ATOM 1942 O O . GLY A 1 248 ? 14.799 5.086 20.026 1.00 54.16 248 GLY A O 1
ATOM 1943 N N . ALA A 1 249 ? 12.721 4.770 20.807 1.00 52.44 249 ALA A N 1
ATOM 1944 C CA . ALA A 1 249 ? 12.628 3.346 20.459 1.00 52.44 249 ALA A CA 1
ATOM 1945 C C . ALA A 1 249 ? 12.048 3.084 19.051 1.00 52.44 249 ALA A C 1
ATOM 1947 O O . ALA A 1 249 ? 12.079 1.951 18.569 1.00 52.44 249 ALA A O 1
ATOM 1948 N N . ARG A 1 250 ? 11.534 4.126 18.372 1.00 53.75 250 ARG A N 1
ATOM 1949 C CA . ARG A 1 250 ? 10.769 4.008 17.113 1.00 53.75 250 ARG A CA 1
ATOM 1950 C C . ARG A 1 250 ? 11.593 3.488 15.933 1.00 53.75 250 ARG A C 1
ATOM 1952 O O . ARG A 1 250 ? 11.080 2.730 15.128 1.00 53.75 250 ARG A O 1
ATOM 1959 N N . ARG A 1 251 ? 12.885 3.831 15.855 1.00 50.75 251 ARG A N 1
ATOM 1960 C CA . ARG A 1 251 ? 13.716 3.603 14.653 1.00 50.75 251 ARG A CA 1
ATOM 1961 C C . ARG A 1 251 ? 14.165 2.153 14.409 1.00 50.75 251 ARG A C 1
ATOM 1963 O O . ARG A 1 251 ? 14.805 1.907 13.395 1.00 50.75 251 ARG A O 1
ATOM 1970 N N . ARG A 1 252 ? 13.901 1.207 15.319 1.00 51.72 252 ARG A N 1
ATOM 1971 C CA . ARG A 1 252 ? 14.390 -0.186 15.191 1.00 51.72 252 ARG A CA 1
ATOM 1972 C C . ARG A 1 252 ? 13.389 -1.274 15.567 1.00 51.72 252 ARG A C 1
ATOM 1974 O O . ARG A 1 252 ? 13.730 -2.449 15.457 1.00 51.72 252 ARG A O 1
ATOM 1981 N N . ARG A 1 253 ? 12.188 -0.929 16.042 1.00 62.84 253 ARG A N 1
ATOM 1982 C CA . ARG A 1 253 ? 11.240 -1.941 16.515 1.00 62.84 253 ARG A CA 1
ATOM 1983 C C . ARG A 1 253 ? 10.245 -2.293 15.417 1.00 62.84 253 ARG A C 1
ATOM 1985 O O . ARG A 1 253 ? 9.310 -1.551 15.151 1.00 62.84 253 ARG A O 1
ATOM 1992 N N . VAL A 1 254 ? 10.453 -3.467 14.847 1.00 67.19 254 VAL A N 1
ATOM 1993 C CA . VAL A 1 254 ? 9.492 -4.151 13.993 1.00 67.19 254 VAL A CA 1
ATOM 1994 C C . VAL A 1 254 ? 8.336 -4.665 14.860 1.00 67.19 254 VAL A C 1
ATOM 1996 O O . VAL A 1 254 ? 8.553 -5.357 15.859 1.00 67.19 254 VAL A O 1
ATOM 1999 N N . VAL A 1 255 ? 7.105 -4.302 14.511 1.00 73.38 255 VAL A N 1
ATOM 2000 C CA . VAL A 1 255 ? 5.873 -4.721 15.182 1.00 73.38 255 VAL A CA 1
ATOM 2001 C C . VAL A 1 255 ? 5.238 -5.844 14.370 1.00 73.38 255 VAL A C 1
ATOM 2003 O O . VAL A 1 255 ? 4.833 -5.660 13.225 1.00 73.38 255 VAL A O 1
ATOM 2006 N N . LYS A 1 256 ? 5.139 -7.021 14.988 1.00 77.69 256 LYS A N 1
ATOM 2007 C CA . LYS A 1 256 ? 4.507 -8.202 14.391 1.00 77.69 256 LYS A CA 1
ATOM 2008 C C . LYS A 1 256 ? 2.997 -8.199 14.623 1.00 77.69 256 LYS A C 1
ATOM 2010 O O . LYS A 1 256 ? 2.511 -7.605 15.587 1.00 77.69 256 LYS A O 1
ATOM 2015 N N . THR A 1 257 ? 2.268 -8.954 13.805 1.00 80.06 257 THR A N 1
ATOM 2016 C CA . THR A 1 257 ? 0.812 -9.173 13.914 1.00 80.06 257 THR A CA 1
ATOM 2017 C C . THR A 1 257 ? 0.363 -9.565 15.325 1.00 80.06 257 THR A C 1
ATOM 2019 O O . THR A 1 257 ? -0.637 -9.063 15.833 1.00 80.06 257 THR A O 1
ATOM 2022 N N . GLU A 1 258 ? 1.135 -10.406 16.011 1.00 78.81 258 GLU A N 1
ATOM 2023 C CA . GLU A 1 258 ? 0.832 -10.832 17.381 1.00 78.81 258 GLU A CA 1
ATOM 2024 C C . GLU A 1 258 ? 0.896 -9.674 18.395 1.00 78.81 258 GLU A C 1
ATOM 2026 O O . GLU A 1 258 ? 0.111 -9.617 19.341 1.00 78.81 258 GLU A O 1
ATOM 2031 N N . THR A 1 259 ? 1.773 -8.693 18.171 1.00 80.44 259 THR A N 1
ATOM 2032 C CA . THR A 1 259 ? 1.836 -7.480 18.995 1.00 80.44 259 THR A CA 1
ATOM 2033 C C . THR A 1 259 ? 0.591 -6.617 18.798 1.00 80.44 259 THR A C 1
ATOM 2035 O O . THR A 1 259 ? 0.063 -6.096 19.778 1.00 80.44 259 THR A O 1
ATOM 2038 N N . LEU A 1 260 ? 0.082 -6.505 17.563 1.00 82.75 260 LEU A N 1
ATOM 2039 C CA . LEU A 1 260 ? -1.182 -5.807 17.287 1.00 82.75 260 LEU A CA 1
ATOM 2040 C C . LEU A 1 260 ? -2.346 -6.483 18.019 1.00 82.75 260 LEU A C 1
ATOM 2042 O O . LEU A 1 260 ? -3.125 -5.806 18.689 1.00 82.75 260 LEU A O 1
ATOM 2046 N N . ARG A 1 261 ? -2.420 -7.819 17.954 1.00 84.50 261 ARG A N 1
ATOM 2047 C CA . ARG A 1 261 ? -3.443 -8.606 18.657 1.00 84.50 261 ARG A CA 1
ATOM 2048 C C . ARG A 1 261 ? -3.438 -8.311 20.158 1.00 84.50 261 ARG A C 1
ATOM 2050 O O . ARG A 1 261 ? -4.476 -7.964 20.714 1.00 84.50 261 ARG A O 1
ATOM 2057 N N . ARG A 1 262 ? -2.270 -8.383 20.803 1.00 85.12 262 ARG A N 1
ATOM 2058 C CA . ARG A 1 262 ? -2.129 -8.123 22.248 1.00 85.12 262 ARG A CA 1
ATOM 2059 C C . ARG A 1 262 ? -2.456 -6.680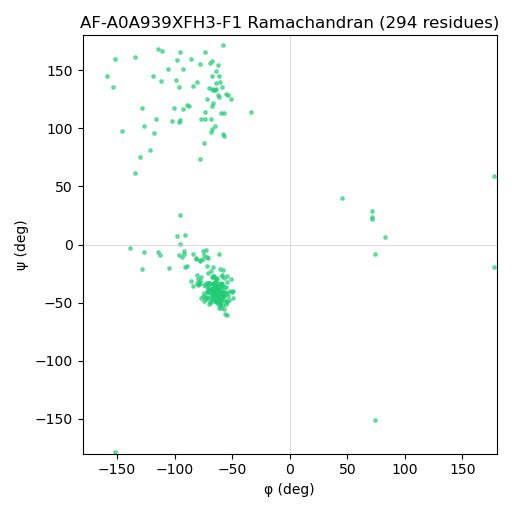 22.620 1.00 85.12 262 ARG A C 1
ATOM 2061 O O . ARG A 1 262 ? -3.177 -6.453 23.583 1.00 85.12 262 ARG A O 1
ATOM 2068 N N . ALA A 1 263 ? -1.971 -5.710 21.844 1.00 82.88 263 ALA A N 1
ATOM 2069 C CA . ALA A 1 263 ? -2.137 -4.289 22.148 1.00 82.88 263 ALA A CA 1
ATOM 2070 C C . ALA A 1 263 ? -3.596 -3.808 22.080 1.00 82.88 263 ALA A C 1
ATOM 2072 O O . ALA A 1 263 ? -3.948 -2.825 22.739 1.00 82.88 263 ALA A O 1
ATOM 2073 N N . TYR A 1 264 ? -4.429 -4.475 21.275 1.00 86.31 264 TYR A N 1
ATOM 2074 C CA . TYR A 1 264 ? -5.812 -4.070 21.032 1.00 86.31 264 TYR A CA 1
ATOM 2075 C C . TYR A 1 264 ? -6.872 -5.026 21.587 1.00 86.31 264 TYR A C 1
ATOM 2077 O O . TYR A 1 264 ? -8.040 -4.641 21.597 1.00 86.31 264 TYR A O 1
ATOM 2085 N N . SER A 1 265 ? -6.508 -6.216 22.084 1.00 85.38 265 SER A N 1
ATOM 2086 C CA . SER A 1 265 ? -7.482 -7.177 22.632 1.00 85.38 265 SER A CA 1
ATOM 2087 C C . SER A 1 265 ? -8.339 -6.541 23.730 1.00 85.38 265 SER A C 1
ATOM 2089 O O . SER A 1 265 ? -9.544 -6.373 23.556 1.00 85.38 265 SER A O 1
ATOM 2091 N N . GLU A 1 266 ? -7.703 -6.073 24.807 1.00 84.62 266 GLU A N 1
ATOM 2092 C CA . GLU A 1 266 ? -8.398 -5.460 25.947 1.00 84.62 266 GLU A CA 1
ATOM 2093 C C . GLU A 1 266 ? -9.139 -4.175 25.554 1.00 84.62 266 GLU A C 1
ATOM 2095 O O . GLU A 1 266 ? -10.243 -3.902 26.025 1.00 84.62 266 GLU A O 1
ATOM 2100 N N . VAL A 1 267 ? -8.552 -3.390 24.646 1.00 86.44 267 VAL A N 1
ATOM 2101 C CA . VAL A 1 267 ? -9.126 -2.124 24.169 1.00 86.44 267 VAL A CA 1
ATOM 2102 C C . VAL A 1 267 ? -10.449 -2.367 23.453 1.00 86.44 267 VAL A C 1
ATOM 2104 O O . VAL A 1 267 ? -11.416 -1.636 23.669 1.00 86.44 267 VAL A O 1
ATOM 2107 N N . PHE A 1 268 ? -10.505 -3.382 22.591 1.00 89.56 268 PHE A N 1
ATOM 2108 C CA . PHE A 1 268 ? -11.716 -3.713 21.853 1.00 89.56 268 PHE A CA 1
ATOM 2109 C C . PHE A 1 268 ? -12.751 -4.444 22.693 1.00 89.56 268 PHE A C 1
ATOM 2111 O O . PHE A 1 268 ? -13.944 -4.280 22.427 1.00 89.56 268 PHE A O 1
ATOM 2118 N N . ASP A 1 269 ? -12.328 -5.182 23.718 1.00 86.75 269 ASP A N 1
ATOM 2119 C CA . ASP A 1 269 ? -13.240 -5.765 24.699 1.00 86.75 269 ASP A CA 1
ATOM 2120 C C . ASP A 1 269 ? -13.955 -4.668 25.497 1.00 86.75 269 ASP A C 1
ATOM 2122 O O . ASP A 1 269 ? -15.185 -4.653 25.553 1.00 86.75 269 ASP A O 1
ATOM 2126 N N . GLN A 1 270 ? -13.213 -3.677 26.003 1.00 86.44 270 GLN A N 1
ATOM 2127 C CA . GLN A 1 270 ? -13.785 -2.520 26.705 1.00 86.44 270 GLN A CA 1
ATOM 2128 C C . GLN A 1 270 ? -14.646 -1.639 25.790 1.00 86.44 270 GLN A C 1
ATOM 2130 O O . GLN A 1 270 ? -15.683 -1.121 26.205 1.00 86.44 270 GLN A O 1
ATOM 2135 N N . ALA A 1 271 ? -14.229 -1.453 24.536 1.00 84.94 271 ALA A N 1
ATOM 2136 C CA . ALA A 1 271 ? -14.970 -0.643 23.574 1.00 84.94 271 ALA A CA 1
ATOM 2137 C C . ALA A 1 271 ? -16.195 -1.357 22.976 1.00 84.94 271 ALA A C 1
ATOM 2139 O O . ALA A 1 271 ? -17.028 -0.692 22.357 1.00 84.94 271 ALA A O 1
ATOM 2140 N N . GLY A 1 272 ? -16.314 -2.677 23.154 1.00 86.94 272 GLY A N 1
ATOM 2141 C CA . GLY A 1 272 ? -17.421 -3.478 22.637 1.00 86.94 272 GLY A CA 1
ATOM 2142 C C . GLY A 1 272 ? -17.404 -3.675 21.119 1.00 86.94 272 GLY A C 1
ATOM 2143 O O . GLY A 1 272 ? -18.465 -3.833 20.523 1.00 86.94 272 GLY A O 1
ATOM 2144 N N . VAL A 1 273 ? -16.229 -3.664 20.479 1.00 90.06 273 VAL A N 1
ATOM 2145 C CA . VAL A 1 273 ? -16.116 -3.824 19.018 1.00 90.06 273 VAL A CA 1
ATOM 2146 C C . VAL A 1 273 ? -16.291 -5.297 18.648 1.00 90.06 273 VAL A C 1
ATOM 2148 O O . VAL A 1 273 ? -15.405 -6.117 18.922 1.00 90.06 273 VAL A O 1
ATOM 2151 N N . LYS A 1 274 ? -17.438 -5.630 18.041 1.00 87.50 274 LYS A N 1
ATOM 2152 C CA . LYS A 1 274 ? -17.791 -6.998 17.614 1.00 87.50 274 LYS A CA 1
ATOM 2153 C C . LYS A 1 274 ? -18.241 -7.089 16.155 1.00 87.50 274 LYS A C 1
ATOM 2155 O O . LYS A 1 274 ? -18.220 -8.172 15.585 1.00 87.50 274 LYS A O 1
ATOM 2160 N N . ARG A 1 275 ? -18.681 -5.982 15.554 1.00 90.12 275 ARG A N 1
ATOM 2161 C CA . ARG A 1 275 ? -19.215 -5.910 14.185 1.00 90.12 275 ARG A CA 1
ATOM 2162 C C . ARG A 1 275 ? -18.628 -4.718 13.438 1.00 90.12 275 ARG A C 1
ATOM 2164 O O . ARG A 1 275 ? -18.227 -3.730 14.048 1.00 90.12 275 ARG A O 1
ATOM 2171 N N . LEU A 1 276 ? -18.709 -4.750 12.107 1.00 86.69 276 LEU A N 1
ATOM 2172 C CA . LEU A 1 276 ? -18.283 -3.649 11.229 1.00 86.69 276 LEU A CA 1
ATOM 2173 C C . LEU A 1 276 ? -18.934 -2.297 11.574 1.00 86.69 276 LEU A C 1
ATOM 2175 O O . LEU A 1 276 ? -18.311 -1.247 11.435 1.00 86.69 276 LEU A O 1
ATOM 2179 N N . LYS A 1 277 ? -20.180 -2.305 12.065 1.00 88.69 277 LYS A N 1
ATOM 2180 C CA . LYS A 1 277 ? -20.895 -1.085 12.482 1.00 88.69 277 LYS A CA 1
ATOM 2181 C C . LYS A 1 277 ? -20.263 -0.410 13.704 1.00 88.69 277 LYS A C 1
ATOM 2183 O O . LYS A 1 277 ? -20.364 0.804 13.843 1.00 88.69 277 LYS A O 1
ATOM 2188 N N . ASP A 1 278 ? -19.581 -1.172 14.556 1.00 91.00 278 ASP A N 1
ATOM 2189 C CA . ASP A 1 278 ? -19.018 -0.663 15.809 1.00 91.00 278 ASP A CA 1
ATOM 2190 C C . ASP A 1 278 ? -17.710 0.126 15.573 1.00 91.00 278 ASP A C 1
ATOM 2192 O O . ASP A 1 278 ? -17.275 0.880 16.447 1.00 91.00 278 ASP A O 1
ATOM 2196 N N . ILE A 1 279 ? -17.106 0.003 14.379 1.00 91.38 279 ILE A N 1
ATOM 2197 C CA . ILE A 1 279 ? -15.877 0.709 13.971 1.00 91.38 279 ILE A CA 1
ATOM 2198 C C . ILE A 1 279 ? -16.056 2.229 14.070 1.00 91.38 279 ILE A C 1
ATOM 2200 O O . ILE A 1 279 ? -15.185 2.926 14.590 1.00 91.38 279 ILE A O 1
ATOM 2204 N N . GLU A 1 280 ? -17.197 2.747 13.613 1.00 89.56 280 GLU A N 1
ATOM 2205 C CA . GLU A 1 280 ? -17.487 4.183 13.638 1.00 89.56 280 GLU A CA 1
ATOM 2206 C C . GLU A 1 280 ? -17.576 4.711 15.072 1.00 89.56 280 GLU A C 1
ATOM 2208 O O . GLU A 1 280 ? -16.920 5.692 15.428 1.00 89.56 280 GLU A O 1
ATOM 2213 N N . THR A 1 281 ? -18.332 4.018 15.925 1.00 90.12 281 THR A N 1
ATOM 2214 C CA . THR A 1 281 ? -18.480 4.385 17.337 1.00 90.12 281 THR A CA 1
ATOM 2215 C C . THR A 1 281 ? -17.144 4.321 18.076 1.00 90.12 281 THR A C 1
ATOM 2217 O O . THR A 1 281 ? -16.845 5.199 18.891 1.00 90.12 281 THR A O 1
ATOM 2220 N N . TYR A 1 282 ? -16.323 3.308 17.792 1.00 92.31 282 TYR A N 1
ATOM 2221 C CA . TYR A 1 282 ? -14.978 3.203 18.347 1.00 92.31 282 TYR A CA 1
ATOM 2222 C C . TYR A 1 282 ? -14.109 4.395 17.938 1.00 92.31 282 TYR A C 1
ATOM 2224 O O . TYR A 1 282 ? -13.531 5.054 18.806 1.00 92.31 282 TYR A O 1
ATOM 2232 N N . LEU A 1 283 ? -14.049 4.710 16.640 1.00 91.12 283 LEU A N 1
ATOM 2233 C CA . LEU A 1 283 ? -13.193 5.782 16.140 1.00 91.12 283 LEU A CA 1
ATOM 2234 C C . LEU A 1 283 ? -13.608 7.146 16.702 1.00 91.12 283 LEU A C 1
ATOM 2236 O O . LEU A 1 283 ? -12.752 7.913 17.145 1.00 91.12 283 LEU A O 1
ATOM 2240 N N . GLN A 1 284 ? -14.912 7.425 16.769 1.00 88.75 284 GLN A N 1
ATOM 2241 C CA . GLN A 1 284 ? -15.438 8.652 17.372 1.00 88.75 284 GLN A CA 1
ATOM 2242 C C . GLN A 1 284 ? -14.984 8.805 18.832 1.00 88.75 284 GLN A C 1
ATOM 2244 O O . GLN A 1 284 ? -14.464 9.858 19.214 1.00 88.75 284 GLN A O 1
ATOM 2249 N N . LYS A 1 285 ? -15.114 7.744 19.642 1.00 89.94 285 LYS A N 1
ATOM 2250 C CA . LYS A 1 285 ? -14.642 7.732 21.037 1.00 89.94 285 LYS A CA 1
ATOM 2251 C C . LYS A 1 285 ? -13.125 7.904 21.121 1.00 89.94 285 LYS A C 1
ATOM 2253 O O . LYS A 1 285 ? -12.642 8.668 21.958 1.00 89.94 285 LYS A O 1
ATOM 2258 N N . ARG A 1 286 ? -12.372 7.230 20.248 1.00 89.69 286 ARG A N 1
ATOM 2259 C CA . ARG A 1 286 ? -10.905 7.271 20.231 1.00 89.69 286 ARG A CA 1
ATOM 2260 C C . ARG A 1 286 ? -10.378 8.662 19.893 1.00 89.69 286 ARG A C 1
ATOM 2262 O O . ARG A 1 286 ? -9.522 9.175 20.609 1.00 89.69 286 ARG A O 1
ATOM 2269 N N . ILE A 1 287 ? -10.929 9.306 18.869 1.00 87.38 287 ILE A N 1
ATOM 2270 C CA . ILE A 1 287 ? -10.544 10.669 18.484 1.00 87.38 287 ILE A CA 1
ATOM 2271 C C . ILE A 1 287 ? -10.951 11.678 19.561 1.00 87.38 287 ILE A C 1
ATOM 2273 O O . ILE A 1 287 ? -10.166 12.568 19.887 1.00 87.38 287 ILE A O 1
ATOM 2277 N N . ALA A 1 288 ? -12.126 11.524 20.181 1.00 88.19 288 ALA A N 1
ATOM 2278 C CA . ALA A 1 288 ? -12.522 12.364 21.311 1.00 88.19 288 ALA A CA 1
ATOM 2279 C C . ALA A 1 288 ? -11.564 12.222 22.507 1.00 88.19 288 ALA A C 1
ATOM 2281 O O . ALA A 1 288 ? -11.233 13.218 23.151 1.00 88.19 288 ALA A O 1
ATOM 2282 N N . PHE A 1 289 ? -11.086 11.005 22.785 1.00 88.56 289 PHE A N 1
ATOM 2283 C CA . PHE A 1 289 ? -10.089 10.748 23.824 1.00 88.56 289 PHE A CA 1
ATOM 2284 C C . PHE A 1 289 ? -8.745 11.417 23.514 1.00 88.56 289 PHE A C 1
ATOM 2286 O O . PHE A 1 289 ? -8.194 12.085 24.386 1.00 88.56 289 PHE A O 1
ATOM 2293 N N . ILE A 1 290 ? -8.248 11.291 22.280 1.00 87.12 290 ILE A N 1
ATOM 2294 C CA . ILE A 1 290 ? -6.984 11.908 21.839 1.00 87.12 290 ILE A CA 1
ATOM 2295 C C . ILE A 1 290 ? -7.083 13.434 21.866 1.00 87.12 290 ILE A C 1
ATOM 2297 O O . ILE A 1 290 ? -6.146 14.111 22.267 1.00 87.12 290 ILE A O 1
ATOM 2301 N N . LYS A 1 291 ? -8.241 13.997 21.511 1.00 86.25 291 LYS A N 1
ATOM 2302 C CA . LYS A 1 291 ? -8.469 15.442 21.612 1.00 86.25 291 LYS A CA 1
ATOM 2303 C C . LYS A 1 291 ? -8.389 15.947 23.059 1.00 86.25 291 LYS A C 1
ATOM 2305 O O . LYS A 1 291 ? -7.967 17.076 23.275 1.00 86.25 291 LYS A O 1
ATOM 2310 N N . LYS A 1 292 ? -8.806 15.132 24.036 1.00 87.38 292 LYS A N 1
ATOM 2311 C CA . LYS A 1 292 ? -8.694 15.447 25.472 1.00 87.38 292 LYS A CA 1
ATOM 2312 C C . LYS A 1 292 ? -7.289 15.194 26.029 1.00 87.38 292 LYS A C 1
ATOM 2314 O O . LYS A 1 292 ? -6.899 15.873 26.966 1.00 87.38 292 LYS A O 1
ATOM 2319 N N . ASN A 1 293 ? -6.559 14.237 25.458 1.00 83.00 293 ASN A N 1
ATOM 2320 C CA . ASN A 1 293 ? -5.225 13.816 25.887 1.00 83.00 293 ASN A CA 1
ATOM 2321 C C . ASN A 1 293 ? -4.286 13.798 24.670 1.00 83.00 293 ASN A C 1
ATOM 2323 O O . ASN A 1 293 ? -4.027 12.723 24.113 1.00 83.00 293 ASN A O 1
ATOM 2327 N N . PRO A 1 294 ? -3.850 14.974 24.186 1.00 74.06 294 PRO A N 1
ATOM 2328 C CA . PRO A 1 294 ? -3.015 15.048 22.999 1.00 74.06 294 PRO A CA 1
ATOM 2329 C C . PRO A 1 294 ? -1.667 14.355 23.254 1.00 74.06 294 PRO A C 1
ATOM 2331 O O . PRO A 1 294 ? -1.102 14.499 24.336 1.00 74.06 294 PRO A O 1
ATOM 2334 N N . PRO A 1 295 ? -1.140 13.597 22.278 1.00 64.50 295 PRO A N 1
ATOM 2335 C CA . PRO A 1 295 ? 0.162 12.960 22.411 1.00 64.50 295 PRO A CA 1
ATOM 2336 C C . PRO A 1 295 ? 1.269 14.022 22.437 1.00 64.50 295 PRO A C 1
ATOM 2338 O O . PRO A 1 295 ? 1.441 14.737 21.441 1.00 64.50 295 PRO A O 1
ATOM 2341 N N . GLU A 1 296 ? 2.022 14.078 23.542 1.00 56.56 296 GLU A N 1
ATOM 2342 C CA . GLU A 1 296 ? 3.239 14.898 23.701 1.00 56.56 296 GLU A CA 1
ATOM 2343 C C . GLU A 1 296 ? 4.205 14.728 22.513 1.00 56.56 296 GLU A C 1
ATOM 2345 O O . GLU A 1 296 ? 4.411 13.594 22.009 1.00 56.56 296 GLU A O 1
#

Mean predicted aligned error: 12.71 Å

Secondary structure (DSSP, 8-state):
------PPPHHHHHHHHHHTT--HHHHHHHTT--TTHHHHHHHSS---SSHHHHHHHHHHH-HHHHHHHHHHTTTTS-HHHHHHHHHHHHHHTTT-HHHHHHHHHHHHHTT-S------------TTTHHHHHHHHHHHTTS--HHHHHHHHHHHHHHHHHHHHHHHHHHSS-S--PPB---SSS-SSHHHHHHHHHHHHSPPPS-----HHHHHHHHHHHHHHTTS-HHHHHHHHHHHHHHHH-SGGGTTT-PBPHHHHHHHHHHHHHHHT--STTHHHHHHHHHHHHHHHS---

Sequence (296 aa):
MSSVEKTLTKEEILSTLEKYKIGRKPLAVLLGWGATTIMQYINCDSIPNNEYAEKLKRIHDDPGYYRELLVEGKNRISPVAFRKSLGAVDSLFAGSPILDCANYALSCMRGLVSRSGSGVQSVRSETRSARSKDKYQQSERRGSGEDCEVGMLRLETVLLWSQIFSIRLYGKPLFDDEFQPGRSGLPYKAAEESYQVLVTLPRGEEDNLSDEAKELISKVNEVFMWYGPTALSALMKAESYRLCGAPGARRRRVVKTETLRRAYSEVFDQAGVKRLKDIETYLQKRIAFIKKNPPE